Protein AF-A0A5C4JDZ3-F1 (afdb_monomer_lite)

pLDDT: mean 71.46, std 22.13, range [25.67, 95.75]

Secondary structure (DSSP, 8-state):
----TTPPPHHHHHHHHHHHHHTEE---TT---EE-HHHHHHS-HHHHHHHHHHHHHHHHHHHHHHHH---TTTS-EEEGGG--GGGGGGGSSS---SEEEEPTTS-EEEEEEEEE-SS---SPPPHHHHHHHHHHHHHHHHHT--EEEEEEEE-SS-EEEEEEETTTTTT----TT-----SSS--------------------PPPP-----------------PPPP------HHHHHHHHHHHHHHHHHHHHHHSPBPPGGGGEETTEEEEEEEEE--BTB---EEEEEEEESSPPPHHHHHHT-----TTSSEEEEEETTEEEEEEE-SSSSPPPHHHHHHHHH---

Sequence (352 aa):
MASAKGATGYWARQHELRLILCLVNDQSPDGALRLRGHEFKASSGHIRRLISESVGLGLLTSSACELYGWRPRQSIVANFDVLPVGFQKYKKAGVRPDLLYALPGGGYVAGEARGQSSKACVSPPSKAQLKRLNKLLTWSDRHQHPFFMSWSHLTAKRTVVDFFDYRLHEGERHDPRDRSRDELLTGTPTATGPGPDQSDSSFGGGKPPDEGMPGLSPSAGPRRASRGRPQADPVQPGLLGQHSSRRILEGEAYLFETAPAMTGDRGHLLDRQLRGAWTHLDLLGPTGTYFFLGVLDRGFTETEAAQLSRPLDLGREIEAGVSGRLVAAVTHTASASPPPLSRLEEALVMPS

Structure (mmCIF, N/CA/C/O backbone):
data_AF-A0A5C4JDZ3-F1
#
_entry.id   AF-A0A5C4JDZ3-F1
#
loop_
_atom_site.group_PDB
_atom_site.id
_atom_site.type_symbol
_atom_site.label_atom_id
_atom_site.label_alt_id
_atom_site.label_comp_id
_atom_site.label_asym_id
_atom_site.label_entity_id
_atom_site.label_seq_id
_atom_site.pdbx_PDB_ins_code
_atom_site.Cartn_x
_atom_site.Cartn_y
_atom_site.Cartn_z
_atom_site.occupancy
_atom_site.B_iso_or_equiv
_atom_site.auth_seq_id
_atom_site.auth_comp_id
_atom_site.auth_asym_id
_atom_site.auth_atom_id
_atom_site.pdbx_PDB_model_num
ATOM 1 N N . MET A 1 1 ? 4.834 -25.058 17.606 1.00 41.88 1 MET A N 1
ATOM 2 C CA . MET A 1 1 ? 4.565 -23.957 16.657 1.00 41.88 1 MET A CA 1
ATOM 3 C C . MET A 1 1 ? 5.889 -23.467 16.101 1.00 41.88 1 MET A C 1
ATOM 5 O O . MET A 1 1 ? 6.688 -22.923 16.852 1.00 41.88 1 MET A O 1
ATOM 9 N N . ALA A 1 2 ? 6.175 -23.738 14.828 1.00 34.69 2 ALA A N 1
ATOM 10 C CA . ALA A 1 2 ? 7.379 -23.217 14.194 1.00 34.69 2 ALA A CA 1
ATOM 11 C C . ALA A 1 2 ? 7.144 -21.736 13.875 1.00 34.69 2 ALA A C 1
ATOM 13 O O . ALA A 1 2 ? 6.312 -21.417 13.033 1.00 34.69 2 ALA A O 1
ATOM 14 N N . SER A 1 3 ? 7.843 -20.837 14.572 1.00 38.28 3 SER A N 1
ATOM 15 C CA . SER A 1 3 ? 7.902 -19.425 14.190 1.00 38.28 3 SER A CA 1
ATOM 16 C C . SER A 1 3 ? 8.369 -19.353 12.735 1.00 38.28 3 SER A C 1
ATOM 18 O O . SER A 1 3 ? 9.485 -19.779 12.420 1.00 38.28 3 SER A O 1
ATOM 20 N N . ALA A 1 4 ? 7.502 -18.878 11.837 1.00 50.31 4 ALA A N 1
ATOM 21 C CA . ALA A 1 4 ? 7.884 -18.568 10.470 1.00 50.31 4 ALA A CA 1
ATOM 22 C C . ALA A 1 4 ? 8.970 -17.490 10.549 1.00 50.31 4 ALA A C 1
ATOM 24 O O . ALA A 1 4 ? 8.696 -16.327 10.838 1.00 50.31 4 ALA A O 1
ATOM 25 N N . LYS A 1 5 ? 10.229 -17.906 10.406 1.00 43.62 5 LYS A N 1
ATOM 26 C CA . LYS A 1 5 ? 11.412 -17.076 10.640 1.00 43.62 5 LYS A CA 1
ATOM 27 C C . LYS A 1 5 ? 11.327 -15.819 9.757 1.00 43.62 5 LYS A C 1
ATOM 29 O O . LYS A 1 5 ? 11.561 -15.902 8.554 1.00 43.62 5 LYS A O 1
ATOM 34 N N . GLY A 1 6 ? 10.966 -14.679 10.354 1.00 58.28 6 GLY A N 1
ATOM 35 C CA . GLY A 1 6 ? 10.813 -13.384 9.675 1.00 58.28 6 GLY A CA 1
ATOM 36 C C . GLY A 1 6 ? 9.378 -12.875 9.461 1.00 58.28 6 GLY A C 1
ATOM 37 O O . GLY A 1 6 ? 9.225 -11.791 8.906 1.00 58.28 6 GLY A O 1
ATOM 38 N N . ALA A 1 7 ? 8.334 -13.594 9.888 1.00 63.50 7 ALA A N 1
ATOM 39 C CA . ALA A 1 7 ? 6.964 -13.081 9.838 1.00 63.50 7 ALA A CA 1
ATOM 40 C C . ALA A 1 7 ? 6.708 -12.103 11.002 1.00 63.50 7 ALA A C 1
ATOM 42 O O . ALA A 1 7 ? 6.892 -12.444 12.172 1.00 63.50 7 ALA A O 1
ATOM 43 N N . THR A 1 8 ? 6.303 -10.871 10.689 1.00 77.88 8 THR A N 1
ATOM 44 C CA . THR A 1 8 ? 5.890 -9.878 11.689 1.00 77.88 8 THR A CA 1
ATOM 45 C C . THR A 1 8 ? 4.441 -10.127 12.098 1.00 77.88 8 THR A C 1
ATOM 47 O O . THR A 1 8 ? 3.590 -10.419 11.260 1.00 77.88 8 THR A O 1
ATOM 50 N N . GLY A 1 9 ? 4.161 -10.056 13.401 1.00 89.50 9 GLY A N 1
ATOM 51 C CA . GLY A 1 9 ? 2.811 -10.274 13.925 1.00 89.50 9 GLY A CA 1
ATOM 52 C C . GLY A 1 9 ? 1.856 -9.134 13.569 1.00 89.50 9 GLY A C 1
ATOM 53 O O . GLY A 1 9 ? 2.290 -8.034 13.214 1.00 89.50 9 GLY A O 1
ATOM 54 N N . TYR A 1 10 ? 0.556 -9.386 13.724 1.00 94.19 10 TYR A N 1
ATOM 55 C CA . TYR A 1 10 ? -0.521 -8.446 13.408 1.00 94.19 10 TYR A CA 1
ATOM 56 C C . TYR A 1 10 ? -0.276 -7.034 13.953 1.00 94.19 10 TYR A C 1
ATOM 58 O O . TYR A 1 10 ? -0.297 -6.065 13.197 1.00 94.19 10 TYR A O 1
ATOM 66 N N . TRP A 1 11 ? 0.020 -6.908 15.250 1.00 93.50 11 TRP A N 1
ATOM 67 C CA . TRP A 1 11 ? 0.199 -5.597 15.874 1.00 93.50 11 TRP A CA 1
ATOM 68 C C . TRP A 1 11 ? 1.386 -4.830 15.301 1.00 93.50 11 TRP A C 1
ATOM 70 O O . TRP A 1 11 ? 1.272 -3.625 15.107 1.00 93.50 11 TRP A O 1
ATOM 80 N N . ALA A 1 12 ? 2.491 -5.502 14.969 1.00 92.38 12 ALA A N 1
ATOM 81 C CA . ALA A 1 12 ? 3.633 -4.840 14.341 1.00 92.38 12 ALA A CA 1
ATOM 82 C C . ALA A 1 12 ? 3.240 -4.251 12.976 1.00 92.38 12 ALA A C 1
ATOM 84 O O . ALA A 1 12 ? 3.496 -3.077 12.722 1.00 92.38 12 ALA A O 1
ATOM 85 N N . ARG A 1 13 ? 2.525 -5.021 12.143 1.00 91.19 13 ARG A N 1
ATOM 86 C CA . ARG A 1 13 ? 2.006 -4.526 10.857 1.00 91.19 13 ARG A CA 1
ATOM 87 C C . ARG A 1 13 ? 0.998 -3.398 11.018 1.00 91.19 13 ARG A C 1
ATOM 89 O O . ARG A 1 13 ? 1.075 -2.414 10.290 1.00 91.19 13 ARG A O 1
ATOM 96 N N . GLN A 1 14 ? 0.088 -3.511 11.982 1.00 93.38 14 GLN A N 1
ATOM 97 C CA . GLN A 1 14 ? -0.875 -2.451 12.261 1.00 93.38 14 GLN A CA 1
ATOM 98 C C . GLN A 1 14 ? -0.158 -1.147 12.651 1.00 93.38 14 GLN A C 1
ATOM 100 O O . GLN A 1 14 ? -0.517 -0.091 12.145 1.00 93.38 14 GLN A O 1
ATOM 105 N N . HIS A 1 15 ? 0.883 -1.208 13.489 1.00 91.31 15 HIS A N 1
ATOM 106 C CA . HIS A 1 15 ? 1.658 -0.027 13.885 1.00 91.31 15 HIS A CA 1
ATOM 107 C C . HIS A 1 15 ? 2.457 0.573 12.722 1.00 91.31 15 HIS A C 1
ATOM 109 O O . HIS A 1 15 ? 2.482 1.793 12.580 1.00 91.31 15 HIS A O 1
ATOM 115 N N . GLU A 1 16 ? 3.077 -0.252 11.874 1.00 90.44 16 GLU A N 1
ATOM 116 C CA . GLU A 1 16 ? 3.775 0.215 10.667 1.00 90.44 16 GLU A CA 1
ATOM 117 C C . GLU A 1 16 ? 2.826 0.969 9.726 1.00 90.44 16 GLU A C 1
ATOM 119 O O . GLU A 1 16 ? 3.131 2.082 9.301 1.00 90.44 16 GLU A O 1
ATOM 124 N N . LEU A 1 17 ? 1.648 0.402 9.450 1.00 90.88 17 LEU A N 1
ATOM 125 C CA . LEU A 1 17 ? 0.636 1.050 8.614 1.00 90.88 17 LEU A CA 1
ATOM 126 C C . LEU A 1 17 ? 0.104 2.325 9.267 1.00 90.88 17 LEU A C 1
ATOM 128 O O . LEU A 1 17 ? -0.008 3.352 8.605 1.00 90.88 17 LEU A O 1
ATOM 132 N N . ARG A 1 18 ? -0.139 2.299 10.579 1.00 90.62 18 ARG A N 1
ATOM 133 C CA . ARG A 1 18 ? -0.564 3.471 11.348 1.00 90.62 18 ARG A CA 1
ATOM 134 C C . ARG A 1 18 ? 0.453 4.613 11.261 1.00 90.62 18 ARG A C 1
ATOM 136 O O . ARG A 1 18 ? 0.044 5.759 11.123 1.00 90.62 18 ARG A O 1
ATOM 143 N N . LEU A 1 19 ? 1.755 4.313 11.305 1.00 90.31 19 LEU A N 1
ATOM 144 C CA . LEU A 1 19 ? 2.827 5.304 11.135 1.00 90.31 19 LEU A CA 1
ATOM 145 C C . LEU A 1 19 ? 2.854 5.910 9.729 1.00 90.31 19 LEU A C 1
ATOM 147 O O . LEU A 1 19 ? 3.153 7.093 9.580 1.00 90.31 19 LEU A O 1
ATOM 151 N N . ILE A 1 20 ? 2.568 5.109 8.702 1.00 89.81 20 ILE A N 1
ATOM 152 C CA . ILE A 1 20 ? 2.488 5.599 7.323 1.00 89.81 20 ILE A CA 1
ATOM 153 C C . ILE A 1 20 ? 1.276 6.520 7.179 1.00 89.81 20 ILE A C 1
ATOM 155 O O . ILE A 1 20 ? 1.422 7.661 6.746 1.00 89.81 20 ILE A O 1
ATOM 159 N N . LEU A 1 21 ? 0.100 6.040 7.582 1.00 88.56 21 LEU A N 1
ATOM 160 C CA . LEU A 1 21 ? -1.165 6.744 7.393 1.00 88.56 21 LEU A CA 1
ATOM 161 C C . LEU A 1 21 ? -1.257 8.020 8.235 1.00 88.56 21 LEU A C 1
ATOM 163 O O . LEU A 1 21 ? -1.771 9.016 7.752 1.00 88.56 21 LEU A O 1
ATOM 167 N N . CYS A 1 22 ? -0.705 8.054 9.454 1.00 89.50 22 CYS A N 1
ATOM 168 C CA . CYS A 1 22 ? -0.814 9.242 10.308 1.00 89.50 22 CYS A CA 1
ATOM 169 C C . CYS A 1 22 ? -0.028 10.457 9.794 1.00 89.50 22 CYS A C 1
ATOM 171 O O . CYS A 1 22 ? -0.315 11.580 10.205 1.00 89.50 22 CYS A O 1
ATOM 173 N N . LEU A 1 23 ? 0.974 10.247 8.932 1.00 89.19 23 LEU A N 1
ATOM 174 C CA . LEU A 1 23 ? 1.822 11.302 8.363 1.00 89.19 23 LEU A CA 1
ATOM 175 C C . LEU A 1 23 ? 1.398 11.718 6.955 1.00 89.19 23 LEU A C 1
ATOM 177 O O . LEU A 1 23 ? 1.961 12.661 6.385 1.00 89.19 23 LEU A O 1
ATOM 181 N N . VAL A 1 24 ? 0.386 11.046 6.427 1.00 86.12 24 VAL A N 1
ATOM 182 C CA . VAL A 1 24 ? -0.246 11.346 5.159 1.00 86.12 24 VAL A CA 1
ATOM 183 C C . VAL A 1 24 ? -1.595 12.005 5.447 1.00 86.12 24 VAL A C 1
ATOM 185 O O . VAL A 1 24 ? -2.275 11.673 6.407 1.00 86.12 24 VAL A O 1
ATOM 188 N N . ASN A 1 25 ? -1.928 13.018 4.661 1.00 76.38 25 ASN A N 1
ATOM 189 C CA . ASN A 1 25 ? -3.187 13.733 4.713 1.00 76.38 25 ASN A CA 1
ATOM 190 C C . ASN A 1 25 ? -3.929 13.470 3.402 1.00 76.38 25 ASN A C 1
ATOM 192 O O . ASN A 1 25 ? -3.428 13.817 2.329 1.00 76.38 25 ASN A O 1
ATOM 196 N N . ASP A 1 26 ? -5.087 12.843 3.510 1.00 69.31 26 ASP A N 1
ATOM 197 C CA . ASP A 1 26 ? -6.036 12.523 2.444 1.00 69.31 26 ASP A CA 1
ATOM 198 C C . ASP A 1 26 ? -7.227 13.496 2.403 1.00 69.31 26 ASP A C 1
ATOM 200 O O . ASP A 1 26 ? -7.922 13.562 1.396 1.00 69.31 26 ASP A O 1
ATOM 204 N N . GLN A 1 27 ? -7.403 14.348 3.419 1.00 69.44 27 GLN A N 1
ATOM 205 C CA . GLN A 1 27 ? -8.482 15.344 3.507 1.00 69.44 27 GLN A CA 1
ATOM 206 C C . GLN A 1 27 ? -8.236 16.601 2.659 1.00 69.44 27 GLN A C 1
ATOM 208 O O . GLN A 1 27 ? -8.616 17.720 3.020 1.00 69.44 27 GLN A O 1
ATOM 213 N N . SER A 1 28 ? -7.529 16.466 1.546 1.00 67.56 28 SER A N 1
ATOM 214 C CA . SER A 1 28 ? -7.330 17.587 0.642 1.00 67.56 28 SER A CA 1
ATOM 215 C C . SER A 1 28 ? -8.610 17.842 -0.173 1.00 67.56 28 SER A C 1
ATOM 217 O O . SER A 1 28 ? -9.280 16.895 -0.581 1.00 67.56 28 SER A O 1
ATOM 219 N N . PRO A 1 29 ? -8.968 19.109 -0.458 1.00 68.25 29 PRO A N 1
ATOM 220 C CA . PRO A 1 29 ? -10.173 19.419 -1.237 1.00 68.25 29 PRO A CA 1
ATOM 221 C C . PRO A 1 29 ? -10.180 18.825 -2.654 1.00 68.25 29 PRO A C 1
ATOM 223 O O . PRO A 1 29 ? -11.232 18.728 -3.273 1.00 68.25 29 PRO A O 1
ATOM 226 N N . ASP A 1 30 ? -9.003 18.476 -3.179 1.00 71.31 30 ASP A N 1
ATOM 227 C CA . ASP A 1 30 ? -8.797 17.871 -4.494 1.00 71.31 30 ASP A CA 1
ATOM 228 C C . ASP A 1 30 ? -8.635 16.341 -4.435 1.00 71.31 30 ASP A C 1
ATOM 230 O O . ASP A 1 30 ? -8.342 15.727 -5.460 1.00 71.31 30 ASP A O 1
ATOM 234 N N . GLY A 1 31 ? -8.775 15.722 -3.255 1.00 70.25 31 GLY A N 1
ATOM 235 C CA . GLY A 1 31 ? -8.571 14.284 -3.043 1.00 70.25 31 GLY A CA 1
ATOM 236 C C . GLY A 1 31 ? -7.125 13.821 -3.259 1.00 70.25 31 GLY A C 1
ATOM 237 O O . GLY A 1 31 ? -6.833 12.627 -3.255 1.00 70.25 31 GLY A O 1
ATOM 238 N N . ALA A 1 32 ? -6.188 14.750 -3.468 1.00 75.94 32 ALA A N 1
ATOM 239 C CA . ALA A 1 32 ? -4.788 14.432 -3.662 1.00 75.94 32 ALA A CA 1
ATOM 240 C C . ALA A 1 32 ? -4.120 14.089 -2.327 1.00 75.94 32 ALA A C 1
ATOM 242 O O . ALA A 1 32 ? -4.172 14.862 -1.367 1.00 75.94 32 ALA A O 1
ATOM 243 N N . LEU A 1 33 ? -3.385 12.980 -2.296 1.00 81.88 33 LEU A N 1
ATOM 244 C CA . LEU A 1 33 ? -2.539 12.616 -1.163 1.00 81.88 33 LEU A CA 1
ATOM 245 C C . LEU A 1 33 ? -1.552 13.754 -0.840 1.00 81.88 33 LEU A C 1
ATOM 247 O O . LEU A 1 33 ? -0.946 14.320 -1.752 1.00 81.88 33 LEU A O 1
ATOM 251 N N . ARG A 1 34 ? -1.350 14.113 0.430 1.00 86.56 34 ARG A N 1
ATOM 252 C CA . ARG A 1 34 ? -0.384 15.146 0.867 1.00 86.56 34 ARG A CA 1
ATOM 253 C C . ARG A 1 34 ? 0.356 14.698 2.126 1.00 86.56 34 ARG A C 1
ATOM 255 O O . ARG A 1 34 ? -0.073 13.781 2.808 1.00 86.56 34 ARG A O 1
ATOM 262 N N . LEU A 1 35 ? 1.477 15.334 2.467 1.00 89.00 35 LEU A N 1
ATOM 263 C CA . LEU A 1 35 ? 2.133 15.116 3.771 1.00 89.00 35 LEU A CA 1
ATOM 264 C C . LEU A 1 35 ? 1.601 16.056 4.842 1.00 89.00 35 LEU A C 1
ATOM 266 O O . LEU A 1 35 ? 1.411 17.249 4.602 1.00 89.00 35 LEU A O 1
ATOM 270 N N . ARG A 1 36 ? 1.577 15.569 6.080 1.00 88.25 36 ARG A N 1
ATOM 271 C CA . ARG A 1 36 ? 1.626 16.431 7.265 1.00 88.25 36 ARG A CA 1
ATOM 272 C C . ARG A 1 36 ? 3.025 17.027 7.402 1.00 88.25 36 ARG A C 1
ATOM 274 O O . ARG A 1 36 ? 3.919 16.459 8.022 1.00 88.25 36 ARG A O 1
ATOM 281 N N . GLY A 1 37 ? 3.261 18.130 6.693 1.00 88.12 37 GLY A N 1
ATOM 282 C CA . GLY A 1 37 ? 4.612 18.621 6.410 1.00 88.12 37 GLY A CA 1
ATOM 283 C C . GLY A 1 37 ? 5.451 18.978 7.635 1.00 88.12 37 GLY A C 1
ATOM 284 O O . GLY A 1 37 ? 6.665 18.779 7.601 1.00 88.12 37 GLY A O 1
ATOM 285 N N . HIS A 1 38 ? 4.836 19.511 8.691 1.00 88.38 38 HIS A N 1
ATOM 286 C CA . HIS A 1 38 ? 5.547 19.888 9.911 1.00 88.38 38 HIS A CA 1
ATOM 287 C C . HIS A 1 38 ? 6.005 18.640 10.677 1.00 88.38 38 HIS A C 1
ATOM 289 O O . HIS A 1 38 ? 7.192 18.460 10.943 1.00 88.38 38 HIS A O 1
ATOM 295 N N . GLU A 1 39 ? 5.077 17.726 10.932 1.00 90.25 39 GLU A N 1
ATOM 296 C CA . GLU A 1 39 ? 5.292 16.481 11.660 1.00 90.25 39 GLU A CA 1
ATOM 297 C C . GLU A 1 39 ? 6.227 15.542 10.897 1.00 90.25 39 GLU A C 1
ATOM 299 O O . GLU A 1 39 ? 7.138 14.949 11.472 1.00 90.25 39 GLU A O 1
ATOM 304 N N . PHE A 1 40 ? 6.080 15.478 9.573 1.00 90.38 40 PHE A N 1
ATOM 305 C CA . PHE A 1 40 ? 6.980 14.721 8.718 1.00 90.38 40 PHE A CA 1
ATOM 306 C C . PHE A 1 40 ? 8.419 15.240 8.817 1.00 90.38 40 PHE A C 1
ATOM 308 O O . PHE A 1 40 ? 9.346 14.445 8.971 1.00 90.38 40 PHE A O 1
ATOM 315 N N . LYS A 1 41 ? 8.637 16.563 8.775 1.00 89.81 41 LYS A N 1
ATOM 316 C CA . LYS A 1 41 ? 9.980 17.149 8.937 1.00 89.81 41 LYS A CA 1
ATOM 317 C C . LYS A 1 41 ? 10.559 16.897 10.329 1.00 89.81 41 LYS A C 1
ATOM 319 O O . LYS A 1 41 ? 11.753 16.623 10.424 1.00 89.81 41 LYS A O 1
ATOM 324 N N . ALA A 1 42 ? 9.724 16.946 11.365 1.00 90.44 42 ALA A N 1
ATOM 325 C CA . ALA A 1 42 ? 10.118 16.672 12.744 1.00 90.44 42 ALA A CA 1
ATOM 326 C C . ALA A 1 42 ? 10.414 15.181 13.014 1.00 90.44 42 ALA A C 1
ATOM 328 O O . ALA A 1 42 ? 11.132 14.858 13.957 1.00 90.44 42 ALA A O 1
ATOM 329 N N . SER A 1 43 ? 9.894 14.265 12.190 1.00 91.00 43 SER A N 1
ATOM 330 C CA . SER A 1 43 ? 10.137 12.824 12.332 1.00 91.00 43 SER A CA 1
ATOM 331 C C . SER A 1 43 ? 11.586 12.420 12.015 1.00 91.00 43 SER A C 1
ATOM 333 O O . SER A 1 43 ? 12.337 13.156 11.374 1.00 91.00 43 SER A O 1
ATOM 335 N N . SER A 1 44 ? 12.002 11.224 12.444 1.00 92.38 44 SER A N 1
ATOM 336 C CA . SER A 1 44 ? 13.353 10.718 12.172 1.00 92.38 44 SER A CA 1
ATOM 337 C C . SER A 1 44 ? 13.584 10.454 10.678 1.00 92.38 44 SER A C 1
ATOM 339 O O . SER A 1 44 ? 12.655 10.187 9.912 1.00 92.38 44 SER A O 1
ATOM 341 N N . GLY A 1 45 ? 14.851 10.456 10.249 1.00 89.56 45 GLY A N 1
ATOM 342 C CA . GLY A 1 45 ? 15.204 10.140 8.859 1.00 89.56 45 GLY A CA 1
ATOM 343 C C . GLY A 1 45 ? 14.701 8.767 8.395 1.00 89.56 45 GLY A C 1
ATOM 344 O O . GLY A 1 45 ? 14.303 8.624 7.241 1.00 89.56 45 GLY A O 1
ATOM 345 N N . HIS A 1 46 ? 14.652 7.781 9.297 1.00 89.81 46 HIS A N 1
ATOM 346 C CA . HIS A 1 46 ? 14.129 6.445 9.004 1.00 89.81 46 HIS A CA 1
ATOM 347 C C . HIS A 1 46 ? 12.617 6.446 8.757 1.00 89.81 46 HIS A C 1
ATOM 349 O O . HIS A 1 46 ? 12.171 5.819 7.800 1.00 89.81 46 HIS A O 1
ATOM 355 N N . ILE A 1 47 ? 11.841 7.189 9.553 1.00 90.44 47 ILE A N 1
ATOM 356 C CA . ILE A 1 47 ? 10.387 7.323 9.367 1.00 90.44 47 ILE A CA 1
ATOM 357 C C . ILE A 1 47 ? 10.089 8.030 8.042 1.00 90.44 47 ILE A C 1
ATOM 359 O O . ILE A 1 47 ? 9.316 7.525 7.229 1.00 90.44 47 ILE A O 1
ATOM 363 N N . ARG A 1 48 ? 10.773 9.149 7.768 1.00 90.56 48 ARG A N 1
ATOM 364 C CA . ARG A 1 48 ? 10.619 9.873 6.496 1.00 90.56 48 ARG A CA 1
ATOM 365 C C . ARG A 1 48 ? 10.889 8.989 5.284 1.00 90.56 48 ARG A C 1
ATOM 367 O O . ARG A 1 48 ? 10.163 9.058 4.290 1.00 90.56 48 ARG A O 1
ATOM 374 N N . ARG A 1 49 ? 11.938 8.167 5.371 1.00 89.00 49 ARG A N 1
ATOM 375 C CA . ARG A 1 49 ? 12.310 7.214 4.327 1.00 89.00 49 ARG A CA 1
ATOM 376 C C . ARG A 1 49 ? 11.247 6.133 4.150 1.00 89.00 49 ARG A C 1
ATOM 378 O O . ARG A 1 49 ? 10.794 5.953 3.028 1.00 89.00 49 ARG A O 1
ATOM 385 N N . LEU A 1 50 ? 10.811 5.498 5.240 1.00 89.81 50 LEU A N 1
ATOM 386 C CA . LEU A 1 50 ? 9.754 4.484 5.227 1.00 89.81 50 LEU A CA 1
ATOM 387 C C . LEU A 1 50 ? 8.492 4.996 4.523 1.00 89.81 50 LEU A C 1
ATOM 389 O O . LEU A 1 50 ? 7.967 4.324 3.641 1.00 89.81 50 LEU A O 1
ATOM 393 N N . ILE A 1 51 ? 8.028 6.194 4.878 1.00 89.62 51 ILE A N 1
ATOM 394 C CA . ILE A 1 51 ? 6.815 6.793 4.303 1.00 89.62 51 ILE A CA 1
ATOM 395 C C . ILE A 1 51 ? 7.009 7.089 2.821 1.00 89.62 51 ILE A C 1
ATOM 397 O O . ILE A 1 51 ? 6.178 6.703 2.006 1.00 89.62 51 ILE A O 1
ATOM 401 N N . SER A 1 52 ? 8.117 7.742 2.460 1.00 88.19 52 SER A N 1
ATOM 402 C CA . SER A 1 52 ? 8.385 8.113 1.066 1.00 88.19 52 SER A CA 1
ATOM 403 C C . SER A 1 52 ? 8.517 6.877 0.172 1.00 88.19 52 SER A C 1
ATOM 405 O O . SER A 1 52 ? 7.982 6.865 -0.932 1.00 88.19 52 SER A O 1
ATOM 407 N N . GLU A 1 53 ? 9.201 5.830 0.643 1.00 88.25 53 GLU A N 1
ATOM 408 C CA . GLU A 1 53 ? 9.340 4.560 -0.079 1.00 88.25 53 GLU A CA 1
ATOM 409 C C . GLU A 1 53 ? 7.997 3.822 -0.179 1.00 88.25 53 GLU A C 1
ATOM 411 O O . GLU A 1 53 ? 7.641 3.368 -1.263 1.00 88.25 53 GLU A O 1
ATOM 416 N N . SER A 1 54 ? 7.212 3.766 0.902 1.00 89.25 54 SER A N 1
ATOM 417 C CA . SER A 1 54 ? 5.903 3.090 0.911 1.00 89.25 54 SER A CA 1
ATOM 418 C C . SER A 1 54 ? 4.896 3.772 -0.014 1.00 89.25 54 SER A C 1
ATOM 420 O O . SER A 1 54 ? 4.263 3.108 -0.834 1.00 89.25 54 SER A O 1
ATOM 422 N N . VAL A 1 55 ? 4.783 5.103 0.061 1.00 87.44 55 VAL A N 1
ATOM 423 C CA . VAL A 1 55 ? 3.919 5.881 -0.839 1.00 87.44 55 VAL A CA 1
ATOM 424 C C . VAL A 1 55 ? 4.415 5.774 -2.280 1.00 87.44 55 VAL A C 1
ATOM 426 O O . VAL A 1 55 ? 3.612 5.563 -3.184 1.00 87.44 55 VAL A O 1
ATOM 429 N N . GLY A 1 56 ? 5.730 5.837 -2.506 1.00 89.50 56 GLY A N 1
ATOM 430 C CA . GLY A 1 56 ? 6.312 5.664 -3.836 1.00 89.50 56 GLY A CA 1
ATOM 431 C C . GLY A 1 56 ? 6.005 4.298 -4.453 1.00 89.50 56 GLY A C 1
ATOM 432 O O . GLY A 1 56 ? 5.656 4.231 -5.628 1.00 89.50 56 GLY A O 1
ATOM 433 N N . LEU A 1 57 ? 6.068 3.216 -3.672 1.00 90.62 57 LEU A N 1
ATOM 434 C CA . LEU A 1 57 ? 5.676 1.874 -4.118 1.00 90.62 57 LEU A CA 1
ATOM 435 C C . LEU A 1 57 ? 4.172 1.778 -4.419 1.00 90.62 57 LEU A C 1
ATOM 437 O O . LEU A 1 57 ? 3.783 1.148 -5.404 1.00 90.62 57 LEU A O 1
ATOM 441 N N . GLY A 1 58 ? 3.329 2.413 -3.601 1.00 88.12 58 GLY A N 1
ATOM 442 C CA . GLY A 1 58 ? 1.886 2.491 -3.842 1.00 88.12 58 GLY A CA 1
ATOM 443 C C . GLY A 1 58 ? 1.557 3.225 -5.143 1.00 88.12 58 GLY A C 1
ATOM 444 O O . GLY A 1 58 ? 0.797 2.718 -5.966 1.00 88.12 58 GLY A O 1
ATOM 445 N N . LEU A 1 59 ? 2.195 4.372 -5.383 1.00 88.25 59 LEU A N 1
ATOM 446 C CA . LEU A 1 59 ? 2.029 5.153 -6.611 1.00 88.25 59 LEU A CA 1
ATOM 447 C C . LEU A 1 59 ? 2.577 4.413 -7.835 1.00 88.25 59 LEU A C 1
ATOM 449 O O . LEU A 1 59 ? 1.913 4.386 -8.868 1.00 88.25 59 LEU A O 1
ATOM 453 N N . LEU A 1 60 ? 3.723 3.734 -7.715 1.00 91.88 60 LEU A N 1
ATOM 454 C CA . LEU A 1 60 ? 4.241 2.845 -8.759 1.00 91.88 60 LEU A CA 1
ATOM 455 C C . LEU A 1 60 ? 3.221 1.755 -9.120 1.00 91.88 60 LEU A C 1
ATOM 457 O O . LEU A 1 60 ? 2.993 1.488 -10.298 1.00 91.88 60 LEU A O 1
ATOM 461 N N . THR A 1 61 ? 2.600 1.148 -8.107 1.00 90.12 61 THR A N 1
ATOM 462 C CA . THR A 1 61 ? 1.587 0.097 -8.281 1.00 90.12 61 THR A CA 1
ATOM 463 C C . THR A 1 61 ? 0.336 0.646 -8.959 1.00 90.12 61 THR A C 1
ATOM 465 O O . THR A 1 61 ? -0.138 0.051 -9.922 1.00 90.12 61 THR A O 1
ATOM 468 N N . SER A 1 62 ? -0.153 1.811 -8.525 1.00 86.62 62 SER A N 1
ATOM 469 C CA . SER A 1 62 ? -1.274 2.508 -9.171 1.00 86.62 62 SER A CA 1
ATOM 470 C C . SER A 1 62 ? -0.986 2.793 -10.649 1.00 86.62 62 SER A C 1
ATOM 472 O O . SER A 1 62 ? -1.803 2.548 -11.529 1.00 86.62 62 SER A O 1
ATOM 474 N N . SER A 1 63 ? 0.244 3.194 -10.951 1.00 87.81 63 SER A N 1
ATOM 475 C CA . SER A 1 63 ? 0.668 3.498 -12.320 1.00 87.81 63 SER A CA 1
ATOM 476 C C . SER A 1 63 ? 0.761 2.252 -13.191 1.00 87.81 63 SER A C 1
ATOM 478 O O . SER A 1 63 ? 0.454 2.308 -14.377 1.00 87.81 63 SER A O 1
ATOM 480 N N . ALA A 1 64 ? 1.125 1.104 -12.613 1.00 88.62 64 ALA A N 1
ATOM 481 C CA . ALA A 1 64 ? 1.036 -0.172 -13.313 1.00 88.62 64 ALA A CA 1
ATOM 482 C C . ALA A 1 64 ? -0.416 -0.514 -13.685 1.00 88.62 64 ALA A C 1
ATOM 484 O O . ALA A 1 64 ? -0.653 -1.089 -14.753 1.00 88.62 64 ALA A O 1
ATOM 485 N N . CYS A 1 65 ? -1.378 -0.149 -12.827 1.00 87.25 65 CYS A N 1
ATOM 486 C CA . CYS A 1 65 ? -2.795 -0.337 -13.112 1.00 87.25 65 CYS A CA 1
ATOM 487 C C . CYS A 1 65 ? -3.261 0.476 -14.312 1.00 87.25 65 CYS A C 1
ATOM 489 O O . CYS A 1 65 ? -3.950 -0.065 -15.176 1.00 87.25 65 CYS A O 1
ATOM 491 N N . GLU A 1 66 ? -2.875 1.747 -14.357 1.00 84.56 66 GLU A N 1
ATOM 492 C CA . GLU A 1 66 ? -3.287 2.669 -15.413 1.00 84.56 66 GLU A CA 1
ATOM 493 C C . GLU A 1 66 ? -2.561 2.393 -16.735 1.00 84.56 66 GLU A C 1
ATOM 495 O O . GLU A 1 66 ? -3.192 2.270 -17.780 1.00 84.56 66 GLU A O 1
ATOM 500 N N . LEU A 1 67 ? -1.235 2.230 -16.703 1.00 85.50 67 LEU A N 1
ATOM 501 C CA . LEU A 1 67 ? -0.418 2.157 -17.920 1.00 85.50 67 LEU A CA 1
ATOM 502 C C . LEU A 1 67 ? -0.385 0.767 -18.563 1.00 85.50 67 LEU A C 1
ATOM 504 O O . LEU A 1 67 ? -0.196 0.655 -19.772 1.00 85.50 67 LEU A O 1
ATOM 508 N N . TYR A 1 68 ? -0.530 -0.299 -17.771 1.00 86.19 68 TYR A N 1
ATOM 509 C CA . TYR A 1 68 ? -0.381 -1.678 -18.259 1.00 86.19 68 TYR A CA 1
ATOM 510 C C . TYR A 1 68 ? -1.603 -2.554 -18.011 1.00 86.19 68 TYR A C 1
ATOM 512 O O . TYR A 1 68 ? -1.535 -3.767 -18.216 1.00 86.19 68 TYR A O 1
ATOM 520 N N . GLY A 1 69 ? -2.704 -1.969 -17.530 1.00 84.19 69 GLY A N 1
ATOM 521 C CA . GLY A 1 69 ? -3.907 -2.720 -17.182 1.00 84.19 69 GLY A CA 1
ATOM 522 C C . GLY A 1 69 ? -3.664 -3.769 -16.096 1.00 84.19 69 GLY A C 1
ATOM 523 O O . GLY A 1 69 ? -4.442 -4.715 -15.982 1.00 84.19 69 GLY A O 1
ATOM 524 N N . TRP A 1 70 ? -2.586 -3.646 -15.310 1.00 86.88 70 TRP A N 1
ATOM 525 C CA . TRP A 1 70 ? -2.346 -4.551 -14.193 1.00 86.88 70 TRP A CA 1
ATOM 526 C C . TRP A 1 70 ? -3.480 -4.378 -13.182 1.00 86.88 70 TRP A C 1
ATOM 528 O O . TRP A 1 70 ? -3.840 -3.264 -12.814 1.00 86.88 70 TRP A O 1
ATOM 538 N N . ARG A 1 71 ? -4.096 -5.467 -12.733 1.00 80.25 71 ARG A N 1
ATOM 539 C CA . ARG A 1 71 ? -5.174 -5.371 -11.750 1.00 80.25 71 ARG A CA 1
ATOM 540 C C . ARG A 1 71 ? -4.715 -5.994 -10.440 1.00 80.25 71 ARG A C 1
ATOM 542 O O . ARG A 1 71 ? -4.349 -7.178 -10.433 1.00 80.25 71 ARG A O 1
ATOM 549 N N . PRO A 1 72 ? -4.768 -5.241 -9.322 1.00 67.31 72 PRO A N 1
ATOM 550 C CA . PRO A 1 72 ? -4.662 -5.849 -8.010 1.00 67.31 72 PRO A CA 1
ATOM 551 C C . PRO A 1 72 ? -5.669 -7.000 -7.944 1.00 67.31 72 PRO A C 1
ATOM 553 O O . PRO A 1 72 ? -6.785 -6.871 -8.445 1.00 67.31 72 PRO A O 1
ATOM 556 N N . ARG A 1 73 ? -5.288 -8.119 -7.321 1.00 63.94 73 ARG A N 1
ATOM 557 C CA . ARG A 1 73 ? -6.120 -9.330 -7.136 1.00 63.94 73 ARG A CA 1
ATOM 558 C C . ARG A 1 73 ? -6.260 -10.267 -8.349 1.00 63.94 73 ARG A C 1
ATOM 560 O O . ARG A 1 73 ? -6.604 -11.418 -8.128 1.00 63.94 73 ARG A O 1
ATOM 567 N N . GLN A 1 74 ? -5.959 -9.835 -9.576 1.00 65.00 74 GLN A N 1
ATOM 568 C CA . GLN A 1 74 ? -5.961 -10.712 -10.770 1.00 65.00 74 GLN A CA 1
ATOM 569 C C . GLN A 1 74 ? -4.548 -11.059 -11.249 1.00 65.00 74 GLN A C 1
ATOM 571 O O . GLN A 1 74 ? -4.329 -12.050 -11.941 1.00 65.00 74 GLN A O 1
ATOM 576 N N . SER A 1 75 ? -3.574 -10.241 -10.855 1.00 69.06 75 SER A N 1
ATOM 577 C CA . SER A 1 75 ? -2.198 -10.353 -11.303 1.00 69.06 75 SER A CA 1
ATOM 578 C C . SER A 1 75 ? -1.227 -10.414 -10.130 1.00 69.06 75 SER A C 1
ATOM 580 O O . SER A 1 75 ? -1.389 -9.749 -9.107 1.00 69.06 75 SER A O 1
ATOM 582 N N . ILE A 1 76 ? -0.164 -11.200 -10.295 1.00 79.44 76 ILE A N 1
ATOM 583 C CA . ILE A 1 76 ? 0.901 -11.328 -9.296 1.00 79.44 76 ILE A CA 1
ATOM 584 C C . ILE A 1 76 ? 1.792 -10.082 -9.342 1.00 79.44 76 ILE A C 1
ATOM 586 O O . ILE A 1 76 ? 2.189 -9.633 -10.419 1.00 79.44 76 ILE A O 1
ATOM 590 N N . VAL A 1 77 ? 2.155 -9.570 -8.166 1.00 84.81 77 VAL A N 1
ATOM 591 C CA . VAL A 1 77 ? 3.271 -8.636 -7.981 1.00 84.81 77 VAL A CA 1
ATOM 592 C C . VAL A 1 77 ? 4.314 -9.282 -7.071 1.00 84.81 77 VAL A C 1
ATOM 594 O O . VAL A 1 77 ? 3.980 -9.856 -6.035 1.00 84.81 77 VAL A O 1
ATOM 597 N N . ALA A 1 78 ? 5.583 -9.232 -7.467 1.00 84.62 78 ALA A N 1
ATOM 598 C CA . ALA A 1 78 ? 6.698 -9.761 -6.689 1.00 84.62 78 ALA A CA 1
ATOM 599 C C . ALA A 1 78 ? 7.653 -8.636 -6.284 1.00 84.62 78 ALA A C 1
ATOM 601 O O . ALA A 1 78 ? 8.092 -7.860 -7.128 1.00 84.62 78 ALA A O 1
ATOM 602 N N . ASN A 1 79 ? 8.010 -8.585 -5.000 1.00 85.25 79 ASN A N 1
ATOM 603 C CA . ASN A 1 79 ? 9.040 -7.687 -4.484 1.00 85.25 79 ASN A CA 1
ATOM 604 C C . ASN A 1 79 ? 10.424 -8.346 -4.598 1.00 85.25 79 ASN A C 1
ATOM 606 O O . ASN A 1 79 ? 10.600 -9.502 -4.202 1.00 85.25 79 ASN A O 1
ATOM 610 N N . PHE A 1 80 ? 11.412 -7.621 -5.130 1.00 84.19 80 PHE A N 1
ATOM 611 C CA . PHE A 1 80 ? 12.746 -8.171 -5.375 1.00 84.19 80 PHE A CA 1
ATOM 612 C C . PHE A 1 80 ? 13.591 -8.443 -4.123 1.00 84.19 80 PHE A C 1
ATOM 614 O O . PHE A 1 80 ? 14.506 -9.278 -4.168 1.00 84.19 80 PHE A O 1
ATOM 621 N N . ASP A 1 81 ? 13.296 -7.795 -3.001 1.00 76.62 81 ASP A N 1
ATOM 622 C CA . ASP A 1 81 ? 13.942 -8.087 -1.719 1.00 76.62 81 ASP A CA 1
ATOM 623 C C . ASP A 1 81 ? 13.456 -9.411 -1.133 1.00 76.62 81 ASP A C 1
ATOM 625 O O . ASP A 1 81 ? 14.206 -10.117 -0.456 1.00 76.62 81 ASP A O 1
ATOM 629 N N . VAL A 1 82 ? 12.229 -9.806 -1.475 1.00 74.31 82 VAL A N 1
ATOM 630 C CA . VAL A 1 82 ? 11.600 -11.043 -1.006 1.00 74.31 82 VAL A CA 1
ATOM 631 C C . VAL A 1 82 ? 11.132 -11.880 -2.195 1.00 74.31 82 VAL A C 1
ATOM 633 O O . VAL A 1 82 ? 10.009 -12.384 -2.214 1.00 74.31 82 VAL A O 1
ATOM 636 N N . LEU A 1 83 ? 12.010 -12.046 -3.197 1.00 70.50 83 LEU A N 1
ATOM 637 C CA . LEU A 1 83 ? 11.660 -12.782 -4.412 1.00 70.50 83 LEU A CA 1
ATOM 638 C C . LEU A 1 83 ? 11.162 -14.195 -4.084 1.00 70.50 83 LEU A C 1
ATOM 640 O O . LEU A 1 83 ? 11.878 -14.976 -3.440 1.00 70.50 83 LEU A O 1
ATOM 644 N N . PRO A 1 84 ? 9.995 -14.573 -4.620 1.00 66.62 84 PRO A N 1
ATOM 645 C CA . PRO A 1 84 ? 9.538 -15.949 -4.625 1.00 66.62 84 PRO A CA 1
ATOM 646 C C . PRO A 1 84 ? 10.555 -16.942 -5.190 1.00 66.62 84 PRO A C 1
ATOM 648 O O . PRO A 1 84 ? 11.417 -16.597 -6.002 1.00 66.62 84 PRO A O 1
ATOM 651 N N . VAL A 1 85 ? 10.420 -18.218 -4.812 1.00 68.25 85 VAL A N 1
ATOM 652 C CA . VAL A 1 85 ? 11.293 -19.302 -5.306 1.00 68.25 85 VAL A CA 1
ATOM 653 C C . VAL A 1 85 ? 11.232 -19.424 -6.834 1.00 68.25 85 VAL A C 1
ATOM 655 O O . VAL A 1 85 ? 12.251 -19.663 -7.478 1.00 68.25 85 VAL A O 1
ATOM 658 N N . GLY A 1 86 ? 10.075 -19.159 -7.441 1.00 65.75 86 GLY A N 1
ATOM 659 C CA . GLY A 1 86 ? 9.955 -19.150 -8.896 1.00 65.75 86 GLY A CA 1
ATOM 660 C C . GLY A 1 86 ? 10.798 -18.063 -9.585 1.00 65.75 86 GLY A C 1
ATOM 661 O O . GLY A 1 86 ? 11.292 -18.222 -10.700 1.00 65.75 86 GLY A O 1
ATOM 662 N N . PHE A 1 87 ? 11.061 -16.963 -8.895 1.00 73.12 87 PHE A N 1
ATOM 663 C CA . PHE A 1 87 ? 11.776 -15.825 -9.457 1.00 73.12 87 PHE A CA 1
ATOM 664 C C . PHE A 1 87 ? 13.274 -15.830 -9.126 1.00 73.12 87 PHE A C 1
ATOM 666 O O . PHE A 1 87 ? 13.979 -14.855 -9.383 1.00 73.12 87 PHE A O 1
ATOM 673 N N . GLN A 1 88 ? 13.814 -16.952 -8.631 1.00 73.00 88 GLN A N 1
ATOM 674 C CA . GLN A 1 88 ? 15.235 -17.072 -8.271 1.00 73.00 88 GLN A CA 1
ATOM 675 C C . GLN A 1 88 ? 16.178 -16.903 -9.469 1.00 73.00 88 GLN A C 1
ATOM 677 O O . GLN A 1 88 ? 17.344 -16.557 -9.274 1.00 73.00 88 GLN A O 1
ATOM 682 N N . LYS A 1 89 ? 15.689 -17.048 -10.711 1.00 78.25 89 LYS A N 1
ATOM 683 C CA . LYS A 1 89 ? 16.459 -16.690 -11.915 1.00 78.25 89 LYS A CA 1
ATOM 684 C C . LYS A 1 89 ? 16.938 -15.230 -11.896 1.00 78.25 89 LYS A C 1
ATOM 686 O O . LYS A 1 89 ? 18.013 -14.948 -12.422 1.00 78.25 89 LYS A O 1
ATOM 691 N N . TYR A 1 90 ? 16.211 -14.338 -11.212 1.00 80.38 90 TYR A N 1
ATOM 692 C CA . TYR A 1 90 ? 16.599 -12.939 -11.014 1.00 80.38 90 TYR A CA 1
ATOM 693 C C . TYR A 1 90 ? 17.453 -12.690 -9.762 1.00 80.38 90 TYR A C 1
ATOM 695 O O . TYR A 1 90 ? 17.868 -11.560 -9.519 1.00 80.38 90 TYR A O 1
ATOM 703 N N . LYS A 1 91 ? 17.740 -13.721 -8.955 1.00 68.00 91 LYS A N 1
ATOM 704 C CA . LYS A 1 91 ? 18.546 -13.597 -7.728 1.00 68.00 91 LYS A CA 1
ATOM 705 C C . LYS A 1 91 ? 20.039 -13.389 -8.008 1.00 68.00 91 LYS A C 1
ATOM 707 O O . LYS A 1 91 ? 20.799 -13.113 -7.084 1.00 68.00 91 LYS A O 1
ATOM 712 N N . LYS A 1 92 ? 20.488 -13.578 -9.257 1.00 67.50 92 LYS A N 1
ATOM 713 C CA . LYS A 1 92 ? 21.900 -13.414 -9.630 1.00 67.50 92 LYS A CA 1
ATOM 714 C C . LYS A 1 92 ? 22.377 -11.990 -9.320 1.00 67.50 92 LYS A C 1
ATOM 716 O O . LYS A 1 92 ? 21.626 -11.031 -9.471 1.00 67.50 92 LYS A O 1
ATOM 721 N N . ALA A 1 93 ? 23.636 -11.879 -8.891 1.00 61.72 93 ALA A N 1
ATOM 722 C CA . ALA A 1 93 ? 24.258 -10.625 -8.474 1.00 61.72 93 ALA A CA 1
ATOM 723 C C . ALA A 1 93 ? 24.089 -9.520 -9.534 1.00 61.72 93 ALA A C 1
ATOM 725 O O . ALA A 1 93 ? 24.419 -9.708 -10.706 1.00 61.72 93 ALA A O 1
ATOM 726 N N . GLY A 1 94 ? 23.567 -8.367 -9.115 1.00 74.44 94 GLY A N 1
ATOM 727 C CA . GLY A 1 94 ? 23.273 -7.241 -9.993 1.00 74.44 94 GLY A CA 1
ATOM 728 C C . GLY A 1 94 ? 22.297 -6.252 -9.360 1.00 74.44 94 GLY A C 1
ATOM 729 O O . GLY A 1 94 ? 21.807 -6.461 -8.252 1.00 74.44 94 GLY A O 1
ATOM 730 N N . VAL A 1 95 ? 22.028 -5.154 -10.068 1.00 83.94 95 VAL A N 1
ATOM 731 C CA . VAL A 1 95 ? 20.940 -4.237 -9.699 1.00 83.94 95 VAL A CA 1
ATOM 732 C C . VAL A 1 95 ? 19.611 -4.909 -10.020 1.00 83.94 95 VAL A C 1
ATOM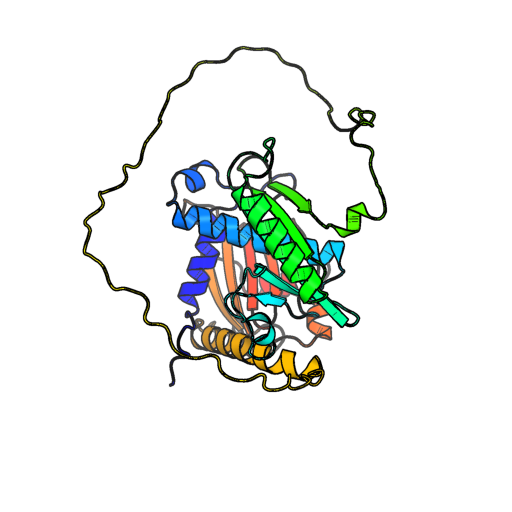 734 O O . VAL A 1 95 ? 19.493 -5.573 -11.048 1.00 83.94 95 VAL A O 1
ATOM 737 N N . ARG A 1 96 ? 18.643 -4.741 -9.121 1.00 87.62 96 ARG A N 1
ATOM 738 C CA . ARG A 1 96 ? 17.291 -5.283 -9.229 1.00 87.62 96 ARG A CA 1
ATOM 739 C C . ARG A 1 96 ? 16.293 -4.123 -9.146 1.00 87.62 96 ARG A C 1
ATOM 741 O O . ARG A 1 96 ? 16.568 -3.207 -8.360 1.00 87.62 96 ARG A O 1
ATOM 748 N N . PRO A 1 97 ? 15.219 -4.151 -9.954 1.00 91.00 97 PRO A N 1
ATOM 749 C CA . PRO A 1 97 ? 14.090 -3.248 -9.773 1.00 91.00 97 PRO A CA 1
ATOM 750 C C . PRO A 1 97 ? 13.385 -3.556 -8.449 1.00 91.00 97 PRO A C 1
ATOM 752 O O . PRO A 1 97 ? 13.667 -4.586 -7.839 1.00 91.00 97 PRO A O 1
ATOM 755 N N . ASP A 1 98 ? 12.485 -2.688 -8.005 1.00 91.56 98 ASP A N 1
ATOM 756 C CA . ASP A 1 98 ? 11.779 -2.882 -6.735 1.00 91.56 98 ASP A CA 1
ATOM 757 C C . ASP A 1 98 ? 10.677 -3.946 -6.866 1.00 91.56 98 ASP A C 1
ATOM 759 O O . ASP A 1 98 ? 10.591 -4.868 -6.047 1.00 91.56 98 ASP A O 1
ATOM 763 N N . LEU A 1 99 ? 9.872 -3.862 -7.933 1.00 92.62 99 LEU A N 1
ATOM 764 C CA . LEU A 1 99 ? 8.708 -4.722 -8.168 1.00 92.62 99 LEU A CA 1
ATOM 765 C C . LEU A 1 99 ? 8.726 -5.372 -9.562 1.00 92.62 99 LEU A C 1
ATOM 767 O O . LEU A 1 99 ? 9.228 -4.806 -10.534 1.00 92.62 99 LEU A O 1
ATOM 771 N N . LEU A 1 100 ? 8.144 -6.569 -9.664 1.00 91.44 100 LEU A N 1
ATOM 772 C CA . LEU A 1 100 ? 7.837 -7.261 -10.918 1.00 91.44 100 LEU A CA 1
ATOM 773 C C . LEU A 1 100 ? 6.338 -7.552 -10.988 1.00 91.44 100 LEU A C 1
ATOM 775 O O . LEU A 1 100 ? 5.820 -8.279 -10.140 1.00 91.44 100 LEU A O 1
ATOM 779 N N . TYR A 1 101 ? 5.662 -7.039 -12.007 1.00 90.62 101 TYR A N 1
ATOM 780 C CA . TYR A 1 101 ? 4.228 -7.213 -12.221 1.00 90.62 101 TYR A CA 1
ATOM 781 C C . TYR A 1 101 ? 3.981 -8.222 -13.341 1.00 90.62 101 TYR A C 1
ATOM 783 O O . TYR A 1 101 ? 4.543 -8.086 -14.426 1.00 90.62 101 TYR A O 1
ATOM 791 N N . ALA A 1 102 ? 3.142 -9.226 -13.097 1.00 88.31 102 ALA A N 1
ATOM 792 C CA . ALA A 1 102 ? 2.669 -10.152 -14.125 1.00 88.31 102 ALA A CA 1
ATOM 793 C C . ALA A 1 102 ? 1.492 -9.533 -14.898 1.00 88.31 102 ALA A C 1
ATOM 795 O O . ALA A 1 102 ? 0.503 -9.133 -14.284 1.00 88.31 102 ALA A O 1
ATOM 796 N N . LEU A 1 103 ? 1.581 -9.448 -16.226 1.00 87.19 103 LEU A N 1
ATOM 797 C CA . LEU A 1 103 ? 0.564 -8.770 -17.039 1.00 87.19 103 LEU A CA 1
ATOM 798 C C . LEU A 1 103 ? -0.595 -9.699 -17.454 1.00 87.19 103 LEU A C 1
ATOM 800 O O . LEU A 1 103 ? -0.363 -10.896 -17.674 1.00 87.19 103 LEU A O 1
ATOM 804 N N . PRO A 1 104 ? -1.825 -9.168 -17.615 1.00 73.44 104 PRO A N 1
ATOM 805 C CA . PRO A 1 104 ? -2.930 -9.902 -18.230 1.00 73.44 104 PRO A CA 1
ATOM 806 C C . PRO A 1 104 ? -2.580 -10.190 -19.699 1.00 73.44 104 PRO A C 1
ATOM 808 O O . PRO A 1 104 ? -2.359 -9.268 -20.474 1.00 73.44 104 PRO A O 1
ATOM 811 N N . GLY A 1 105 ? -2.467 -11.462 -20.082 1.00 77.31 105 GLY A N 1
ATOM 812 C CA . GLY A 1 105 ? -1.981 -11.871 -21.414 1.00 77.31 105 GLY A CA 1
ATOM 813 C C . GLY A 1 105 ? -0.569 -12.468 -21.418 1.00 77.31 105 GLY A C 1
ATOM 814 O O . GLY A 1 105 ? -0.113 -12.970 -22.443 1.00 77.31 105 GLY A O 1
ATOM 815 N N . GLY A 1 106 ? 0.093 -12.502 -20.259 1.00 80.75 106 GLY A N 1
ATOM 816 C CA . GLY A 1 106 ? 1.411 -13.103 -20.095 1.00 80.75 106 GLY A CA 1
ATOM 817 C C . GLY A 1 106 ? 2.549 -12.089 -20.190 1.00 80.75 106 GLY A C 1
ATOM 818 O O . GLY A 1 106 ? 2.398 -10.964 -20.659 1.00 80.75 106 GLY A O 1
ATOM 819 N N . GLY A 1 107 ? 3.716 -12.495 -19.694 1.00 87.25 107 GLY A N 1
ATOM 820 C CA . GLY A 1 107 ? 4.874 -11.615 -19.567 1.00 87.25 107 GLY A CA 1
ATOM 821 C C . GLY A 1 107 ? 4.888 -10.808 -18.268 1.00 87.25 107 GLY A C 1
ATOM 822 O O . GLY A 1 107 ? 4.060 -10.992 -17.372 1.00 87.25 107 GLY A O 1
ATOM 823 N N . TYR A 1 108 ? 5.899 -9.947 -18.153 1.00 90.56 108 TYR A N 1
ATOM 824 C CA . TYR A 1 108 ? 6.171 -9.182 -16.942 1.00 90.56 108 TYR A CA 1
ATOM 825 C C . TYR A 1 108 ? 6.637 -7.772 -17.271 1.00 90.56 108 TYR A C 1
ATOM 827 O O . TYR A 1 108 ? 7.397 -7.589 -18.220 1.00 90.56 108 TYR A O 1
ATOM 835 N N . VAL A 1 109 ? 6.266 -6.812 -16.428 1.00 91.56 109 VAL A N 1
ATOM 836 C CA . VAL A 1 109 ? 6.839 -5.463 -16.415 1.00 91.56 109 VAL A CA 1
ATOM 837 C C . VAL A 1 109 ? 7.540 -5.220 -15.079 1.00 91.56 109 VAL A C 1
ATOM 839 O O . VAL A 1 109 ? 7.038 -5.586 -14.016 1.00 91.56 109 VAL A O 1
ATOM 842 N N . ALA A 1 110 ? 8.739 -4.652 -15.127 1.00 92.81 110 ALA A N 1
ATOM 843 C CA . ALA A 1 110 ? 9.535 -4.309 -13.961 1.00 92.81 110 ALA A CA 1
ATOM 844 C C . ALA A 1 110 ? 9.348 -2.838 -13.590 1.00 92.81 110 ALA A C 1
ATOM 846 O O . ALA A 1 110 ? 9.445 -1.966 -14.450 1.00 92.81 110 ALA A O 1
ATOM 847 N N . GLY A 1 111 ? 9.119 -2.572 -12.308 1.00 93.19 111 GLY A N 1
ATOM 848 C CA . GLY A 1 111 ? 8.908 -1.230 -11.781 1.00 93.19 111 GLY A CA 1
ATOM 849 C C . GLY A 1 111 ? 9.960 -0.836 -10.749 1.00 93.19 111 GLY A C 1
ATOM 850 O O . GLY A 1 111 ? 10.337 -1.639 -9.894 1.00 93.19 111 GLY A O 1
ATOM 851 N N . GLU A 1 112 ? 10.403 0.415 -10.803 1.00 93.00 112 GLU A N 1
ATOM 852 C CA . GLU A 1 112 ? 11.230 1.046 -9.771 1.00 93.00 112 GLU A CA 1
ATOM 853 C C . GLU A 1 112 ? 10.511 2.264 -9.185 1.00 93.00 112 GLU A C 1
ATOM 855 O O . GLU A 1 112 ? 10.050 3.139 -9.918 1.00 93.00 112 GLU A O 1
ATOM 860 N N . ALA A 1 113 ? 10.466 2.356 -7.859 1.00 91.62 113 ALA A N 1
ATOM 861 C CA . ALA A 1 113 ? 9.903 3.490 -7.152 1.00 91.62 113 ALA A CA 1
ATOM 862 C C . ALA A 1 113 ? 11.002 4.429 -6.642 1.00 91.62 113 ALA A C 1
ATOM 864 O O . ALA A 1 113 ? 12.036 4.037 -6.083 1.00 91.62 113 ALA A O 1
ATOM 865 N N . ARG A 1 114 ? 10.757 5.730 -6.787 1.00 85.44 114 ARG A N 1
ATOM 866 C CA . ARG A 1 114 ? 11.583 6.786 -6.210 1.00 85.44 114 ARG A CA 1
ATOM 867 C C . ARG A 1 114 ? 10.726 7.759 -5.422 1.00 85.44 114 ARG A C 1
ATOM 869 O O . ARG A 1 114 ? 10.256 8.759 -5.948 1.00 85.44 114 ARG A O 1
ATOM 876 N N . GLY A 1 115 ? 10.587 7.468 -4.132 1.00 72.81 115 GLY A N 1
ATOM 877 C CA . GLY A 1 115 ? 9.990 8.367 -3.152 1.00 72.81 115 GLY A CA 1
ATOM 878 C C . GLY A 1 115 ? 10.921 9.509 -2.772 1.00 72.81 115 GLY A C 1
ATOM 879 O O . GLY A 1 115 ? 12.033 9.272 -2.299 1.00 72.81 115 GLY A O 1
ATOM 880 N N . GLN A 1 116 ? 10.466 10.748 -2.942 1.00 73.06 116 GLN A N 1
ATOM 881 C CA . GLN A 1 116 ? 11.129 11.935 -2.417 1.00 73.06 116 GLN A CA 1
ATOM 882 C C . GLN A 1 116 ? 10.123 12.828 -1.694 1.00 73.06 116 GLN A C 1
ATOM 884 O O . GLN A 1 116 ? 9.008 13.053 -2.158 1.00 73.06 116 GLN A O 1
ATOM 889 N N . SER A 1 117 ? 10.553 13.386 -0.567 1.00 57.59 117 SER A N 1
ATOM 890 C CA . SER A 1 117 ? 9.768 14.333 0.230 1.00 57.59 117 SER A CA 1
ATOM 891 C C . SER A 1 117 ? 10.191 15.797 0.035 1.00 57.59 117 SER A C 1
ATOM 893 O O . SER A 1 117 ? 9.712 16.693 0.731 1.00 57.59 117 SER A O 1
ATOM 895 N N . SER A 1 118 ? 11.159 16.052 -0.849 1.00 61.22 118 SER A N 1
ATOM 896 C CA . SER A 1 118 ? 11.631 17.387 -1.235 1.00 61.22 118 SER A CA 1
ATOM 897 C C . SER A 1 118 ? 10.908 17.894 -2.488 1.00 61.22 118 SER A C 1
ATOM 899 O O . SER A 1 118 ? 10.187 17.138 -3.141 1.00 61.22 118 SER A O 1
ATOM 901 N N . LYS A 1 119 ? 11.105 19.181 -2.832 1.00 58.91 119 LYS A N 1
ATOM 902 C CA . LYS A 1 119 ? 10.565 19.803 -4.060 1.00 58.91 119 LYS A CA 1
ATOM 903 C C . LYS A 1 119 ? 10.759 18.883 -5.276 1.00 58.91 119 LYS A C 1
ATOM 905 O O . LYS A 1 119 ? 11.805 18.244 -5.394 1.00 58.91 119 LYS A O 1
ATOM 910 N N . ALA A 1 120 ? 9.755 18.872 -6.162 1.00 56.97 120 ALA A N 1
ATOM 911 C CA . ALA A 1 120 ? 9.824 18.223 -7.471 1.00 56.97 120 ALA A CA 1
ATOM 912 C C . ALA A 1 120 ? 11.146 18.584 -8.156 1.00 56.97 120 ALA A C 1
ATOM 914 O O . ALA A 1 120 ? 11.563 19.749 -8.114 1.00 56.97 120 ALA A O 1
ATOM 915 N N . CYS A 1 121 ? 11.840 17.579 -8.688 1.00 53.72 121 CYS A N 1
ATOM 916 C CA . CYS A 1 121 ? 13.178 17.762 -9.230 1.00 53.72 121 CYS A CA 1
ATOM 917 C C . CYS A 1 121 ? 13.107 18.644 -10.485 1.00 53.72 121 CYS A C 1
ATOM 919 O O . CYS A 1 121 ? 12.831 18.167 -11.574 1.00 53.72 121 CYS A O 1
ATOM 921 N N . VAL A 1 122 ? 13.404 19.937 -10.338 1.00 53.72 122 VAL A N 1
ATOM 922 C CA . VAL A 1 122 ? 13.754 20.820 -11.471 1.00 53.72 122 VAL A CA 1
ATOM 923 C C . VAL A 1 122 ? 15.224 20.603 -11.878 1.00 53.72 122 VAL A C 1
ATOM 925 O O . VAL A 1 122 ? 15.735 21.211 -12.811 1.00 53.72 122 VAL A O 1
ATOM 928 N N . SER A 1 123 ? 15.948 19.754 -11.144 1.00 58.84 123 SER A N 1
ATOM 929 C CA . SER A 1 123 ? 17.357 19.456 -11.374 1.00 58.84 123 SER A CA 1
ATOM 930 C C . SER A 1 123 ? 17.519 18.137 -12.130 1.00 58.84 123 SER A C 1
ATOM 932 O O . SER A 1 123 ? 16.774 17.191 -11.866 1.00 58.84 123 SER A O 1
ATOM 934 N N . PRO A 1 124 ? 18.508 18.040 -13.035 1.00 65.38 124 PRO A N 1
ATOM 935 C CA . PRO A 1 124 ? 18.788 16.805 -13.752 1.00 65.38 124 PRO A CA 1
ATOM 936 C C . PRO A 1 124 ? 19.102 15.660 -12.773 1.00 65.38 124 PRO A C 1
ATOM 938 O O . PRO A 1 124 ? 19.671 15.901 -11.701 1.00 65.38 124 PRO A O 1
ATOM 941 N N . PRO A 1 125 ? 18.772 14.405 -13.130 1.00 71.81 125 PRO A N 1
ATOM 942 C CA . PRO A 1 125 ? 19.042 13.253 -12.281 1.00 71.81 125 PRO A CA 1
ATOM 943 C C . PRO A 1 125 ? 20.532 13.168 -11.934 1.00 71.81 125 PRO A C 1
ATOM 945 O O . PRO A 1 125 ? 21.411 13.347 -12.779 1.00 71.81 125 PRO A O 1
ATOM 948 N N . SER A 1 126 ? 20.830 12.862 -10.670 1.00 80.00 126 SER A N 1
ATOM 949 C CA . SER A 1 126 ? 22.208 12.711 -10.200 1.00 80.00 126 SER A CA 1
ATOM 950 C C . SER A 1 126 ? 22.957 11.635 -10.996 1.00 80.00 126 SER A C 1
ATOM 952 O O . SER A 1 126 ? 22.374 10.649 -11.458 1.00 80.00 126 SER A O 1
ATOM 954 N N . LYS A 1 127 ? 24.291 11.745 -11.077 1.00 83.19 127 LYS A N 1
ATOM 955 C CA . LYS A 1 127 ? 25.143 10.717 -11.711 1.00 83.19 127 LYS A CA 1
ATOM 956 C C . LYS A 1 127 ? 24.885 9.312 -11.146 1.00 83.19 127 LYS A C 1
ATOM 958 O O . LYS A 1 127 ? 24.950 8.330 -11.882 1.00 83.19 127 LYS A O 1
ATOM 963 N N . ALA A 1 128 ? 24.577 9.203 -9.852 1.00 82.69 128 ALA A N 1
ATOM 964 C CA . ALA A 1 128 ? 24.241 7.934 -9.209 1.00 82.69 128 ALA A CA 1
ATOM 965 C C . ALA A 1 128 ? 22.893 7.371 -9.690 1.00 82.69 128 ALA A C 1
ATOM 967 O O . ALA A 1 128 ? 22.801 6.173 -9.967 1.00 82.69 128 ALA A O 1
ATOM 968 N N . GLN A 1 129 ? 21.874 8.225 -9.838 1.00 82.38 129 GLN A N 1
ATOM 969 C CA . GLN A 1 129 ? 20.576 7.838 -10.398 1.00 82.38 129 GLN A CA 1
ATOM 970 C C . GLN A 1 129 ? 20.710 7.406 -11.856 1.00 82.38 129 GLN A C 1
ATOM 972 O O . GLN A 1 129 ? 20.253 6.319 -12.188 1.00 82.38 129 GLN A O 1
ATOM 977 N N . LEU A 1 130 ? 21.418 8.174 -12.690 1.00 84.25 130 LEU A N 1
ATOM 978 C CA . LEU A 1 130 ? 21.694 7.805 -14.083 1.00 84.25 130 LEU A CA 1
ATOM 979 C C . LEU A 1 130 ? 22.443 6.470 -14.180 1.00 84.25 130 LEU A C 1
ATOM 981 O O . LEU A 1 130 ? 22.056 5.578 -14.932 1.00 84.25 130 LEU A O 1
ATOM 985 N N . LYS A 1 131 ? 23.477 6.274 -13.352 1.00 88.06 131 LYS A N 1
ATOM 986 C CA . LYS A 1 131 ? 24.210 5.002 -13.283 1.00 88.06 131 LYS A CA 1
ATOM 987 C C . LYS A 1 131 ? 23.303 3.842 -12.872 1.00 88.06 131 LYS A C 1
ATOM 989 O O . LYS A 1 131 ? 23.488 2.733 -13.371 1.00 88.06 131 LYS A O 1
ATOM 994 N N . ARG A 1 132 ? 22.351 4.058 -11.958 1.00 88.31 132 ARG A N 1
ATOM 995 C CA . ARG A 1 132 ? 21.378 3.025 -11.580 1.00 88.31 132 ARG A CA 1
ATOM 996 C C . ARG A 1 132 ? 20.377 2.759 -12.701 1.00 88.31 132 ARG A C 1
ATOM 998 O O . ARG A 1 132 ? 20.159 1.592 -13.001 1.00 88.31 132 ARG A O 1
ATOM 1005 N N . LEU A 1 133 ? 19.830 3.799 -13.325 1.00 87.88 133 LEU A N 1
ATOM 1006 C CA . LEU A 1 133 ? 18.905 3.683 -14.450 1.00 87.88 133 LEU A CA 1
ATOM 1007 C C . LEU A 1 133 ? 19.533 2.864 -15.583 1.00 87.88 133 LEU A C 1
ATOM 1009 O O . LEU A 1 133 ? 18.953 1.872 -16.000 1.00 87.88 133 LEU A O 1
ATOM 1013 N N . ASN A 1 134 ? 20.773 3.167 -15.975 1.00 89.75 134 ASN A N 1
ATOM 1014 C CA . ASN A 1 134 ? 21.485 2.397 -17.002 1.00 89.75 134 ASN A CA 1
ATOM 1015 C C . ASN A 1 134 ? 21.628 0.912 -16.636 1.00 89.75 134 ASN A C 1
ATOM 1017 O O . ASN A 1 134 ? 21.467 0.036 -17.486 1.00 89.75 134 ASN A O 1
ATOM 1021 N N . LYS A 1 135 ? 21.892 0.604 -15.359 1.00 91.19 135 LYS A N 1
ATOM 1022 C CA . LYS A 1 135 ? 21.951 -0.787 -14.887 1.00 91.19 135 LYS A CA 1
ATOM 1023 C C . LYS A 1 135 ? 20.584 -1.476 -14.923 1.00 91.19 135 LYS A C 1
ATOM 1025 O O . LYS A 1 135 ? 20.540 -2.663 -15.233 1.00 91.19 135 LYS A O 1
ATOM 1030 N N . LEU A 1 136 ? 19.503 -0.759 -14.612 1.00 90.81 136 LEU A N 1
ATOM 1031 C CA . LEU A 1 136 ? 18.132 -1.271 -14.698 1.00 90.81 136 LEU A CA 1
ATOM 1032 C C . LEU A 1 136 ? 17.708 -1.500 -16.153 1.00 90.81 136 LEU A C 1
ATOM 1034 O O . LEU A 1 136 ? 17.133 -2.540 -16.446 1.00 90.81 136 LEU A O 1
ATOM 1038 N N . LEU A 1 137 ? 18.084 -0.614 -17.077 1.00 90.19 137 LEU A N 1
ATOM 1039 C CA . LEU A 1 137 ? 17.859 -0.803 -18.514 1.00 90.19 137 LEU A CA 1
ATOM 1040 C C . LEU A 1 137 ? 18.619 -2.024 -19.050 1.00 90.19 137 LEU A C 1
ATOM 1042 O O . LEU A 1 137 ? 18.048 -2.853 -19.748 1.00 90.19 137 LEU A O 1
ATOM 1046 N N . THR A 1 138 ? 19.879 -2.216 -18.642 1.00 89.88 138 THR A N 1
ATOM 1047 C CA . THR A 1 138 ? 20.634 -3.439 -18.986 1.00 89.88 138 THR A CA 1
ATOM 1048 C C . THR A 1 138 ? 19.992 -4.698 -18.392 1.00 89.88 138 THR A C 1
ATOM 1050 O O . THR A 1 138 ? 20.032 -5.772 -18.991 1.00 89.88 138 THR A O 1
ATOM 1053 N N . TRP A 1 139 ? 19.431 -4.598 -17.184 1.00 90.94 139 TRP A N 1
ATOM 1054 C CA . TRP A 1 139 ? 18.695 -5.697 -16.558 1.00 90.94 139 TRP A CA 1
ATOM 1055 C C . TRP A 1 139 ? 17.409 -6.019 -17.335 1.00 90.94 139 TRP A C 1
ATOM 1057 O O . TRP A 1 139 ? 17.136 -7.192 -17.587 1.00 90.94 139 TRP A O 1
ATOM 1067 N N . SER A 1 140 ? 16.674 -4.985 -17.750 1.00 90.25 140 SER A N 1
ATOM 1068 C CA . SER A 1 140 ? 15.431 -5.064 -18.522 1.00 90.25 140 SER A CA 1
ATOM 1069 C C . SER A 1 140 ? 15.655 -5.760 -19.861 1.00 90.25 140 SER A C 1
ATOM 1071 O O . SER A 1 140 ? 14.993 -6.760 -20.135 1.00 90.25 140 SER A O 1
ATOM 1073 N N . ASP A 1 141 ? 16.667 -5.329 -20.618 1.00 88.75 141 ASP A N 1
ATOM 1074 C CA . ASP A 1 141 ? 17.067 -5.943 -21.888 1.00 88.75 141 ASP A CA 1
ATOM 1075 C C . ASP A 1 141 ? 17.466 -7.418 -21.712 1.00 88.75 141 ASP A C 1
ATOM 1077 O O . ASP A 1 141 ? 16.935 -8.316 -22.366 1.00 88.75 141 ASP A O 1
ATOM 1081 N N . ARG A 1 142 ? 18.320 -7.718 -20.726 1.00 88.75 142 ARG A N 1
ATOM 1082 C CA . ARG A 1 142 ? 18.755 -9.097 -20.452 1.00 88.75 142 ARG A CA 1
ATOM 1083 C C . ARG A 1 142 ? 17.595 -10.044 -20.145 1.00 88.75 142 ARG A C 1
ATOM 1085 O O . ARG A 1 142 ? 17.715 -11.250 -20.371 1.00 88.75 142 ARG A O 1
ATOM 1092 N N . HIS A 1 143 ? 16.535 -9.545 -19.521 1.00 87.38 143 HIS A N 1
ATOM 1093 C CA . HIS A 1 143 ? 15.417 -10.370 -19.072 1.00 87.38 143 HIS A CA 1
ATOM 1094 C C . HIS A 1 143 ? 14.168 -10.232 -19.931 1.00 87.38 143 HIS A C 1
ATOM 1096 O O . HIS A 1 143 ? 13.223 -10.981 -19.702 1.00 87.38 143 HIS A O 1
ATOM 1102 N N . GLN A 1 144 ? 14.194 -9.361 -20.945 1.00 88.50 144 GLN A N 1
ATOM 1103 C CA . GLN A 1 144 ? 13.064 -9.100 -21.834 1.00 88.50 144 GLN A CA 1
ATOM 1104 C C . GLN A 1 144 ? 11.808 -8.739 -21.023 1.00 88.50 144 GLN A C 1
ATOM 1106 O O . GLN A 1 144 ? 10.718 -9.278 -21.215 1.00 88.50 144 GLN A O 1
ATOM 1111 N N . HIS A 1 145 ? 11.994 -7.864 -20.033 1.00 89.75 145 HIS A N 1
ATOM 1112 C CA . HIS A 1 145 ? 10.923 -7.327 -19.199 1.00 89.75 145 HIS A CA 1
ATOM 1113 C C . HIS A 1 145 ? 10.942 -5.820 -19.348 1.00 89.75 145 HIS A C 1
ATOM 1115 O O . HIS A 1 145 ? 11.924 -5.215 -18.906 1.00 89.75 145 HIS A O 1
ATOM 1121 N N . PRO A 1 146 ? 9.908 -5.208 -19.947 1.00 90.75 146 PRO A N 1
ATOM 1122 C CA . PRO A 1 146 ? 9.836 -3.766 -20.021 1.00 90.75 146 PRO A CA 1
ATOM 1123 C C . PRO A 1 146 ? 9.958 -3.138 -18.639 1.00 90.75 146 PRO A C 1
ATOM 1125 O O . PRO A 1 146 ? 9.619 -3.751 -17.625 1.00 90.75 146 PRO A O 1
ATOM 1128 N N . PHE A 1 147 ? 10.486 -1.927 -18.609 1.00 90.88 147 PHE A N 1
ATOM 1129 C CA . PHE A 1 147 ? 10.888 -1.252 -17.394 1.00 90.88 147 PHE A CA 1
ATOM 1130 C C . PHE A 1 147 ? 10.253 0.125 -17.341 1.00 90.88 147 PHE A C 1
ATOM 1132 O O . PHE A 1 147 ? 10.345 0.885 -18.305 1.00 90.88 147 PHE A O 1
ATOM 1139 N N . PHE A 1 148 ? 9.681 0.448 -16.189 1.00 91.44 148 PHE A N 1
ATOM 1140 C CA . PHE A 1 148 ? 9.191 1.782 -15.892 1.00 91.44 148 PHE A CA 1
ATOM 1141 C C . PHE A 1 148 ? 9.629 2.223 -14.500 1.00 91.44 148 PHE A C 1
ATOM 1143 O O . PHE A 1 148 ? 9.904 1.412 -13.610 1.00 91.44 148 PHE A O 1
ATOM 1150 N N . MET A 1 149 ? 9.717 3.533 -14.320 1.00 90.44 149 MET A N 1
ATOM 1151 C CA . MET A 1 149 ? 10.063 4.148 -13.049 1.00 90.44 149 MET A CA 1
ATOM 1152 C C . MET A 1 149 ? 9.083 5.268 -12.731 1.00 90.44 149 MET A C 1
ATOM 1154 O O . MET A 1 149 ? 8.741 6.059 -13.608 1.00 90.44 149 MET A O 1
ATOM 1158 N N . SER A 1 150 ? 8.676 5.348 -11.467 1.00 89.00 150 SER A N 1
ATOM 1159 C CA . SER A 1 150 ? 7.897 6.466 -10.941 1.00 89.00 150 SER A CA 1
ATOM 1160 C C . SER A 1 150 ? 8.736 7.286 -9.962 1.00 89.00 150 SER A C 1
ATOM 1162 O O . SER A 1 150 ? 9.267 6.737 -8.988 1.00 89.00 150 SER A O 1
ATOM 1164 N N . TRP A 1 151 ? 8.807 8.598 -10.166 1.00 86.75 151 TRP A N 1
ATOM 1165 C CA . TRP A 1 151 ? 9.311 9.557 -9.186 1.00 86.75 151 TRP A CA 1
ATOM 1166 C C . TRP A 1 151 ? 8.139 10.225 -8.494 1.00 86.75 151 TRP A C 1
ATOM 1168 O O . TRP A 1 151 ? 7.471 11.080 -9.062 1.00 86.75 151 TRP A O 1
ATOM 1178 N N . SER A 1 152 ? 7.894 9.838 -7.249 1.00 85.56 152 SER A N 1
ATOM 1179 C CA . SER A 1 152 ? 6.839 10.427 -6.439 1.00 85.56 152 SER A CA 1
ATOM 1180 C C . SER A 1 152 ? 7.413 11.514 -5.539 1.00 85.56 152 SER A C 1
ATOM 1182 O O . SER A 1 152 ? 8.262 11.244 -4.684 1.00 85.56 152 SER A O 1
ATOM 1184 N N . HIS A 1 153 ? 6.901 12.725 -5.704 1.00 85.62 153 HIS A N 1
ATOM 1185 C CA . HIS A 1 153 ? 7.182 13.895 -4.893 1.00 85.62 153 HIS A CA 1
ATOM 1186 C C . HIS A 1 153 ? 5.976 14.205 -4.020 1.00 85.62 153 HIS A C 1
ATOM 1188 O O . HIS A 1 153 ? 5.035 14.875 -4.445 1.00 85.62 153 HIS A O 1
ATOM 1194 N N . LEU A 1 154 ? 6.018 13.718 -2.788 1.00 85.31 154 LEU A N 1
ATOM 1195 C CA . LEU A 1 154 ? 4.954 13.913 -1.817 1.00 85.31 154 LEU A CA 1
ATOM 1196 C C . LEU A 1 154 ? 5.323 15.112 -0.928 1.00 85.31 154 LEU A C 1
ATOM 1198 O O . LEU A 1 154 ? 6.368 15.121 -0.277 1.00 85.31 154 LEU A O 1
ATOM 1202 N N . THR A 1 155 ? 4.486 16.151 -0.914 1.00 86.25 155 THR A N 1
ATOM 1203 C CA . THR A 1 155 ? 4.696 17.363 -0.102 1.00 86.25 155 THR A CA 1
ATOM 1204 C C . THR A 1 155 ? 3.420 17.757 0.634 1.00 86.25 155 THR A C 1
ATOM 1206 O O . THR A 1 155 ? 2.345 17.232 0.364 1.00 86.25 155 THR A O 1
ATOM 1209 N N . ALA A 1 156 ? 3.509 18.731 1.543 1.00 85.38 156 ALA A N 1
ATOM 1210 C CA . ALA A 1 156 ? 2.326 19.260 2.225 1.00 85.38 156 ALA A CA 1
ATOM 1211 C C . ALA A 1 156 ? 1.348 20.006 1.304 1.00 85.38 156 ALA A C 1
ATOM 1213 O O . ALA A 1 156 ? 0.191 20.191 1.661 1.00 85.38 156 ALA A O 1
ATOM 1214 N N . LYS A 1 157 ? 1.811 20.462 0.133 1.00 83.88 157 LYS A N 1
ATOM 1215 C CA . LYS A 1 157 ? 0.995 21.257 -0.797 1.00 83.88 157 LYS A CA 1
ATOM 1216 C C . LYS A 1 157 ? 0.414 20.424 -1.932 1.00 83.88 157 LYS A C 1
ATOM 1218 O O . LYS A 1 157 ? -0.683 20.711 -2.383 1.00 83.88 157 LYS A O 1
ATOM 1223 N N . ARG A 1 158 ? 1.176 19.446 -2.418 1.00 83.88 158 ARG A N 1
ATOM 1224 C CA . ARG A 1 158 ? 0.815 18.608 -3.564 1.00 83.88 158 ARG A CA 1
ATOM 1225 C C . ARG A 1 158 ? 1.566 17.285 -3.548 1.00 83.88 158 ARG A C 1
ATOM 1227 O O . ARG A 1 158 ? 2.684 17.227 -3.020 1.00 83.88 158 ARG A O 1
ATOM 1234 N N . THR A 1 159 ? 0.995 16.302 -4.230 1.00 83.44 159 THR A N 1
ATOM 1235 C CA . THR A 1 159 ? 1.714 15.133 -4.738 1.00 83.44 159 THR A CA 1
ATOM 1236 C C . THR A 1 159 ? 1.923 15.282 -6.227 1.00 83.44 159 THR A C 1
ATOM 1238 O O . THR A 1 159 ? 1.004 15.652 -6.947 1.00 83.44 159 THR A O 1
ATOM 1241 N N . VAL A 1 160 ? 3.142 15.019 -6.681 1.00 84.12 160 VAL A N 1
ATOM 1242 C CA . VAL A 1 160 ? 3.477 14.926 -8.104 1.00 84.12 160 VAL A CA 1
ATOM 1243 C C . VAL A 1 160 ? 4.073 13.553 -8.344 1.00 84.12 160 VAL A C 1
ATOM 1245 O O . VAL A 1 160 ? 4.873 13.090 -7.529 1.00 84.12 160 VAL A O 1
ATOM 1248 N N . VAL A 1 161 ? 3.684 12.905 -9.436 1.00 82.69 161 VAL A N 1
ATOM 1249 C CA . VAL A 1 161 ? 4.297 11.652 -9.871 1.00 82.69 161 VAL A CA 1
ATOM 1250 C C . VAL A 1 161 ? 4.760 11.823 -11.304 1.00 82.69 161 VAL A C 1
ATOM 1252 O O . VAL A 1 161 ? 3.940 12.025 -12.192 1.00 82.69 161 VAL A O 1
ATOM 1255 N N . ASP A 1 162 ? 6.071 11.749 -11.501 1.00 83.81 162 ASP A N 1
ATOM 1256 C CA . ASP A 1 162 ? 6.685 11.765 -12.823 1.00 83.81 162 ASP A CA 1
ATOM 1257 C C . ASP A 1 162 ? 7.007 10.334 -13.251 1.00 83.81 162 ASP A C 1
ATOM 1259 O O . ASP A 1 162 ? 7.441 9.506 -12.441 1.00 83.81 162 ASP A O 1
ATOM 1263 N N . PHE A 1 163 ? 6.823 10.046 -14.536 1.00 82.00 163 PHE A N 1
ATOM 1264 C CA . PHE A 1 163 ? 7.001 8.711 -15.089 1.00 82.00 163 PHE A CA 1
ATOM 1265 C C . PHE A 1 163 ? 8.113 8.673 -16.117 1.00 82.00 163 PHE A C 1
ATOM 1267 O O . PHE A 1 163 ? 8.242 9.550 -16.966 1.00 82.00 163 PHE A O 1
ATOM 1274 N N . PHE A 1 164 ? 8.882 7.596 -16.064 1.00 83.25 164 PHE A N 1
ATOM 1275 C CA . PHE A 1 164 ? 9.765 7.197 -17.142 1.00 83.25 164 PHE A CA 1
ATOM 1276 C C . PHE A 1 164 ? 9.346 5.814 -17.618 1.00 83.25 164 PHE A C 1
ATOM 1278 O O . PHE A 1 164 ? 9.449 4.843 -16.868 1.00 83.25 164 PHE A O 1
ATOM 1285 N N . ASP A 1 165 ? 8.930 5.728 -18.874 1.00 81.00 165 ASP A N 1
ATOM 1286 C CA . ASP A 1 165 ? 8.839 4.480 -19.623 1.00 81.00 165 ASP A CA 1
ATOM 1287 C C . ASP A 1 165 ? 9.597 4.699 -20.929 1.00 81.00 165 ASP A C 1
ATOM 1289 O O . ASP A 1 165 ? 9.257 5.572 -21.728 1.00 81.00 165 ASP A O 1
ATOM 1293 N N . TYR A 1 166 ? 10.652 3.913 -21.142 1.00 72.31 166 TYR A N 1
ATOM 1294 C CA . TYR A 1 166 ? 11.503 4.075 -22.318 1.00 72.31 166 TYR A CA 1
ATOM 1295 C C . TYR A 1 166 ? 10.753 3.791 -23.631 1.00 72.31 166 TYR A C 1
ATOM 1297 O O . TYR A 1 166 ? 11.195 4.248 -24.680 1.00 72.31 166 TYR A O 1
ATOM 1305 N N . ARG A 1 167 ? 9.616 3.079 -23.578 1.00 68.19 167 ARG A N 1
ATOM 1306 C CA . ARG A 1 167 ? 8.784 2.750 -24.746 1.00 68.19 167 ARG A CA 1
ATOM 1307 C C . ARG A 1 167 ? 7.816 3.861 -25.128 1.00 68.19 167 ARG A C 1
ATOM 1309 O O . ARG A 1 167 ? 7.475 3.976 -26.300 1.00 68.19 167 ARG A O 1
ATOM 1316 N N . LEU A 1 168 ? 7.401 4.706 -24.179 1.00 58.16 168 LEU A N 1
ATOM 1317 C CA . LEU A 1 168 ? 6.546 5.862 -24.490 1.00 58.16 168 LEU A CA 1
ATOM 1318 C C . LEU A 1 168 ? 7.259 6.854 -25.426 1.00 58.16 168 LEU A C 1
ATOM 1320 O O . LEU A 1 168 ? 6.610 7.595 -26.153 1.00 58.16 168 LEU A O 1
ATOM 1324 N N . HIS A 1 169 ? 8.592 6.811 -25.478 1.00 52.41 169 HIS A N 1
ATOM 1325 C CA . HIS A 1 169 ? 9.410 7.638 -26.366 1.00 52.41 169 HIS A CA 1
ATOM 1326 C C . HIS A 1 169 ? 9.670 7.028 -27.755 1.00 52.41 169 HIS A C 1
ATOM 1328 O O . HIS A 1 169 ? 10.311 7.674 -28.584 1.00 52.41 169 HIS A O 1
ATOM 1334 N N . GLU A 1 170 ? 9.195 5.810 -28.045 1.00 48.72 170 GLU A N 1
ATOM 1335 C CA . GLU A 1 170 ? 9.336 5.218 -29.387 1.00 48.72 170 GLU A CA 1
ATOM 1336 C C . GLU A 1 170 ? 8.281 5.749 -30.377 1.00 48.72 170 GLU A C 1
ATOM 1338 O O . GLU A 1 170 ? 8.533 5.746 -31.581 1.00 48.72 170 GLU A O 1
ATOM 1343 N N . GLY A 1 171 ? 7.145 6.267 -29.886 1.00 43.12 171 GLY A N 1
ATOM 1344 C CA . GLY A 1 171 ? 6.070 6.846 -30.710 1.00 43.12 171 GLY A CA 1
ATOM 1345 C C . GLY A 1 171 ? 6.169 8.357 -30.949 1.00 43.12 171 GLY A C 1
ATOM 1346 O O . GLY A 1 171 ? 5.684 8.848 -31.963 1.00 43.12 171 GLY A O 1
ATOM 1347 N N . GLU A 1 172 ? 6.844 9.095 -30.067 1.00 42.00 172 GLU A N 1
ATOM 1348 C CA . GLU A 1 172 ? 7.013 10.547 -30.171 1.00 42.00 172 GLU A CA 1
ATOM 1349 C C . GLU A 1 172 ? 8.474 10.913 -29.898 1.00 42.00 172 GLU A C 1
ATOM 1351 O O . GLU A 1 172 ? 8.885 11.210 -28.773 1.00 42.00 172 GLU A O 1
ATOM 1356 N N . ARG A 1 173 ? 9.296 10.917 -30.953 1.00 37.12 173 ARG A N 1
ATOM 1357 C CA . ARG A 1 173 ? 10.558 11.664 -30.928 1.00 37.12 173 ARG A CA 1
ATOM 1358 C C . ARG A 1 173 ? 10.219 13.151 -30.919 1.00 37.12 173 ARG A C 1
ATOM 1360 O O . ARG A 1 173 ? 10.172 13.784 -31.968 1.00 37.12 173 ARG A O 1
ATOM 1367 N N . HIS A 1 174 ? 9.969 13.698 -29.737 1.00 39.66 174 HIS A N 1
ATOM 1368 C CA . HIS A 1 174 ? 9.929 15.139 -29.554 1.00 39.66 174 HIS A CA 1
ATOM 1369 C C . HIS A 1 174 ? 11.349 15.685 -29.739 1.00 39.66 174 HIS A C 1
ATOM 1371 O O . HIS A 1 174 ? 12.274 15.308 -29.013 1.00 39.66 174 HIS A O 1
ATOM 1377 N N . ASP A 1 175 ? 11.532 16.523 -30.761 1.00 36.19 175 ASP A N 1
ATOM 1378 C CA . ASP A 1 175 ? 12.753 17.299 -30.942 1.00 36.19 175 ASP A CA 1
ATOM 1379 C C . ASP A 1 175 ? 12.924 18.186 -29.694 1.00 36.19 175 ASP A C 1
ATOM 1381 O O . ASP A 1 175 ? 12.025 18.973 -29.390 1.00 36.19 175 ASP A O 1
ATOM 1385 N N . PRO A 1 176 ? 14.052 18.112 -28.961 1.00 38.66 176 PRO A N 1
ATOM 1386 C CA . PRO A 1 176 ? 14.305 18.981 -27.811 1.00 38.66 176 PRO A CA 1
ATOM 1387 C C . PRO A 1 176 ? 14.286 20.487 -28.144 1.00 38.66 176 PRO A C 1
ATOM 1389 O O . PRO A 1 176 ? 14.424 21.318 -27.243 1.00 38.66 176 PRO A O 1
ATOM 1392 N N . ARG A 1 177 ? 14.181 20.851 -29.428 1.00 38.34 177 ARG A N 1
ATOM 1393 C CA . ARG A 1 177 ? 14.058 22.224 -29.924 1.00 38.34 177 ARG A CA 1
ATOM 1394 C C . ARG A 1 177 ? 12.619 22.701 -30.086 1.00 38.34 177 ARG A C 1
ATOM 1396 O O . ARG A 1 177 ? 12.439 23.900 -30.289 1.00 38.34 177 ARG A O 1
ATOM 1403 N N . ASP A 1 178 ? 11.617 21.833 -29.970 1.00 38.81 178 ASP A N 1
ATOM 1404 C CA . ASP A 1 178 ? 10.221 22.252 -30.089 1.00 38.81 178 ASP A CA 1
ATOM 1405 C C . ASP A 1 178 ? 9.716 22.838 -28.760 1.00 38.81 178 ASP A C 1
ATOM 1407 O O . ASP A 1 178 ? 9.008 22.216 -27.972 1.00 38.81 178 ASP A O 1
ATOM 1411 N N . ARG A 1 179 ? 10.158 24.067 -28.471 1.00 40.72 179 ARG A N 1
ATOM 1412 C CA . ARG A 1 179 ? 9.727 24.896 -27.331 1.00 40.72 179 ARG A CA 1
ATOM 1413 C C . ARG A 1 179 ? 8.395 25.605 -27.601 1.00 40.72 179 ARG A C 1
ATOM 1415 O O . ARG A 1 179 ? 8.208 26.750 -27.201 1.00 40.72 179 ARG A O 1
ATOM 1422 N N . SER A 1 180 ? 7.468 24.935 -28.269 1.00 35.72 180 SER A N 1
ATOM 1423 C CA . SER A 1 180 ? 6.218 25.541 -28.736 1.00 35.72 180 SER A CA 1
ATOM 1424 C C . SER A 1 180 ? 5.005 24.941 -28.029 1.00 35.72 180 SER A C 1
ATOM 1426 O O . SER A 1 180 ? 4.008 24.614 -28.665 1.00 35.72 180 SER A O 1
ATOM 1428 N N . ARG A 1 181 ? 5.079 24.736 -26.706 1.00 34.78 181 ARG A N 1
ATOM 1429 C CA . ARG A 1 181 ? 3.897 24.362 -25.913 1.00 34.78 181 ARG A CA 1
ATOM 1430 C C . ARG A 1 181 ? 4.024 24.710 -24.428 1.00 34.78 181 ARG A C 1
ATOM 1432 O O . ARG A 1 181 ? 3.855 23.860 -23.566 1.00 34.78 181 ARG A O 1
ATOM 1439 N N . ASP A 1 182 ? 4.307 25.983 -24.155 1.00 35.50 182 ASP A N 1
ATOM 1440 C CA . ASP A 1 182 ? 4.237 26.576 -22.806 1.00 35.50 182 ASP A CA 1
ATOM 1441 C C . ASP A 1 182 ? 2.962 27.424 -22.588 1.00 35.50 182 ASP A C 1
ATOM 1443 O O . ASP A 1 182 ? 2.814 28.103 -21.578 1.00 35.50 182 ASP A O 1
ATOM 1447 N N . GLU A 1 183 ? 1.986 27.362 -23.499 1.00 33.78 183 GLU A N 1
ATOM 1448 C CA . GLU A 1 183 ? 0.728 28.111 -23.385 1.00 33.78 183 GLU A CA 1
ATOM 1449 C C . GLU A 1 183 ? -0.480 27.178 -23.414 1.00 33.78 183 GLU A C 1
ATOM 1451 O O . GLU A 1 183 ? -1.172 27.071 -24.417 1.00 33.78 183 GLU A O 1
ATOM 1456 N N . LEU A 1 184 ? -0.702 26.454 -22.318 1.00 32.44 184 LEU A N 1
ATOM 1457 C CA . LEU A 1 184 ? -2.010 25.962 -21.857 1.00 32.44 184 LEU A CA 1
ATOM 1458 C C . LEU A 1 184 ? -1.740 25.125 -20.603 1.00 32.44 184 LEU A C 1
ATOM 1460 O O . LEU A 1 184 ? -1.535 23.926 -20.725 1.00 32.44 184 LEU A O 1
ATOM 1464 N N . LEU A 1 185 ? -1.646 25.782 -19.436 1.00 34.00 185 LEU A N 1
ATOM 1465 C CA . LEU A 1 185 ? -1.931 25.272 -18.070 1.00 34.00 185 LEU A CA 1
ATOM 1466 C C . LEU A 1 185 ? -1.313 26.151 -16.950 1.00 34.00 185 LEU A C 1
ATOM 1468 O O . LEU A 1 185 ? -1.023 25.675 -15.854 1.00 34.00 185 LEU A O 1
ATOM 1472 N N . THR A 1 186 ? -1.161 27.460 -17.165 1.00 32.25 186 THR A N 1
ATOM 1473 C CA . THR A 1 186 ? -0.853 28.421 -16.091 1.00 32.25 186 THR A CA 1
ATOM 1474 C C . THR A 1 186 ? -1.810 29.608 -16.155 1.00 32.25 186 THR A C 1
ATOM 1476 O O . THR A 1 186 ? -1.516 30.663 -16.702 1.00 32.25 186 THR A O 1
ATOM 1479 N N . GLY A 1 187 ? -2.993 29.440 -15.561 1.00 26.69 187 GLY A N 1
ATOM 1480 C CA . GLY A 1 187 ? -3.797 30.582 -15.134 1.00 26.69 187 GLY A CA 1
ATOM 1481 C C . GLY A 1 187 ? -3.130 31.230 -13.921 1.00 26.69 187 GLY A C 1
ATOM 1482 O O . GLY A 1 187 ? -3.153 30.677 -12.823 1.00 26.69 187 GLY A O 1
ATOM 1483 N N . THR A 1 188 ? -2.489 32.375 -14.130 1.00 30.98 188 THR A N 1
ATOM 1484 C CA . THR A 1 188 ? -1.939 33.247 -13.085 1.00 30.98 188 THR A CA 1
ATOM 1485 C C . THR A 1 188 ? -3.060 33.817 -12.211 1.00 30.98 188 THR A C 1
ATOM 1487 O O . THR A 1 188 ? -4.130 34.154 -12.719 1.00 30.98 188 THR A O 1
ATOM 1490 N N . PRO A 1 189 ? -2.783 34.074 -10.923 1.00 29.83 189 PRO A N 1
ATOM 1491 C CA . PRO A 1 189 ? -3.079 35.407 -10.411 1.00 29.83 189 PRO A CA 1
ATOM 1492 C C . PRO A 1 189 ? -1.803 36.111 -9.955 1.00 29.83 189 PRO A C 1
ATOM 1494 O O . PRO A 1 189 ? -1.046 35.638 -9.109 1.00 29.83 189 PRO A O 1
ATOM 1497 N N . THR A 1 190 ? -1.607 37.281 -10.545 1.00 31.55 190 THR A N 1
ATOM 1498 C CA . THR A 1 190 ? -0.791 38.403 -10.087 1.00 31.55 190 THR A CA 1
ATOM 1499 C C . THR A 1 190 ? -0.973 38.707 -8.599 1.00 31.55 190 THR A C 1
ATOM 1501 O O . THR A 1 190 ? -2.097 38.943 -8.168 1.00 31.55 190 THR A O 1
ATOM 1504 N N . ALA A 1 191 ? 0.136 38.832 -7.864 1.00 28.73 191 ALA A N 1
ATOM 1505 C CA . ALA A 1 191 ? 0.374 39.938 -6.929 1.00 28.73 191 ALA A CA 1
ATOM 1506 C C . ALA A 1 191 ? 1.834 39.941 -6.438 1.00 28.73 191 ALA A C 1
ATOM 1508 O O . ALA A 1 191 ? 2.312 39.018 -5.785 1.00 28.73 191 ALA A O 1
ATOM 1509 N N . THR A 1 192 ? 2.522 41.025 -6.772 1.00 30.42 192 THR A N 1
ATOM 1510 C CA . THR A 1 192 ? 3.777 41.538 -6.210 1.00 30.42 192 THR A CA 1
ATOM 1511 C C . THR A 1 192 ? 3.659 41.876 -4.718 1.00 30.42 192 THR A C 1
ATOM 1513 O O . THR A 1 192 ? 2.700 42.532 -4.321 1.00 30.42 192 THR A O 1
ATOM 1516 N N . GLY A 1 193 ? 4.677 41.536 -3.915 1.00 25.67 193 GLY A N 1
ATOM 1517 C CA . GLY A 1 193 ? 4.883 42.078 -2.559 1.00 25.67 193 GLY A CA 1
ATOM 1518 C C . GLY A 1 193 ? 5.949 41.315 -1.748 1.00 25.67 193 GLY A C 1
ATOM 1519 O O . GLY A 1 193 ? 6.031 40.103 -1.910 1.00 25.67 193 GLY A O 1
ATOM 1520 N N . PRO A 1 194 ? 6.800 41.989 -0.943 1.00 32.25 194 PRO A N 1
ATOM 1521 C CA . PRO A 1 194 ? 8.177 41.570 -0.645 1.00 32.25 194 PRO A CA 1
ATOM 1522 C C . PRO A 1 194 ? 8.325 40.601 0.545 1.00 32.25 194 PRO A C 1
ATOM 1524 O O . PRO A 1 194 ? 7.423 40.452 1.364 1.00 32.25 194 PRO A O 1
ATOM 1527 N N . GLY A 1 195 ? 9.491 39.944 0.618 1.00 28.53 195 GLY A N 1
ATOM 1528 C CA . GLY A 1 195 ? 9.858 38.956 1.645 1.00 28.53 195 GLY A CA 1
ATOM 1529 C C . GLY A 1 195 ? 10.033 39.505 3.069 1.00 28.53 195 GLY A C 1
ATOM 1530 O O . GLY A 1 195 ? 9.871 40.699 3.318 1.00 28.53 195 GLY A O 1
ATOM 1531 N N . PRO A 1 196 ? 10.421 38.618 4.003 1.00 34.94 196 PRO A N 1
ATOM 1532 C CA . PRO A 1 196 ? 11.741 38.793 4.602 1.00 34.94 196 PRO A CA 1
ATOM 1533 C C . PRO A 1 196 ? 12.569 37.501 4.722 1.00 34.94 196 PRO A C 1
ATOM 1535 O O . PRO A 1 196 ? 12.107 36.383 4.497 1.00 34.94 196 PRO A O 1
ATOM 1538 N N . ASP A 1 197 ? 13.831 37.762 5.041 1.00 28.92 197 ASP A N 1
ATOM 1539 C CA . ASP A 1 197 ? 15.035 36.942 5.078 1.00 28.92 197 ASP A CA 1
ATOM 1540 C C . ASP A 1 197 ? 15.007 35.589 5.811 1.00 28.92 197 ASP A C 1
ATOM 1542 O O . ASP A 1 197 ? 14.431 35.411 6.880 1.00 28.92 197 ASP A O 1
ATOM 1546 N N . GLN A 1 198 ? 15.743 34.664 5.187 1.00 32.97 198 GLN A N 1
ATOM 1547 C CA . GLN A 1 198 ? 16.846 33.846 5.715 1.00 32.97 198 GLN A CA 1
ATOM 1548 C C . GLN A 1 198 ? 16.977 33.635 7.237 1.00 32.97 198 GLN A C 1
ATOM 1550 O O . GLN A 1 198 ? 17.176 34.565 8.011 1.00 32.97 198 GLN A O 1
ATOM 1555 N N . SER A 1 199 ? 17.150 32.368 7.624 1.00 29.70 199 SER A N 1
ATOM 1556 C CA . SER A 1 199 ? 18.363 31.999 8.364 1.00 29.70 199 SER A CA 1
ATOM 1557 C C . SER A 1 199 ? 18.783 30.554 8.089 1.00 29.70 199 SER A C 1
ATOM 1559 O O . SER A 1 199 ? 17.975 29.631 7.969 1.00 29.70 199 SER A O 1
ATOM 1561 N N . ASP A 1 200 ? 20.094 30.431 7.923 1.00 29.67 200 ASP A N 1
ATOM 1562 C CA . ASP A 1 200 ? 20.892 29.238 7.718 1.00 29.67 200 ASP A CA 1
ATOM 1563 C C . ASP A 1 200 ? 20.667 28.139 8.759 1.00 29.67 200 ASP A C 1
ATOM 1565 O O . ASP A 1 200 ? 20.555 28.382 9.958 1.00 29.67 200 ASP A O 1
ATOM 1569 N N . SER A 1 201 ? 20.771 26.891 8.309 1.00 30.12 201 SER A N 1
ATOM 1570 C CA . SER A 1 201 ? 21.426 25.846 9.104 1.00 30.12 201 SER A CA 1
ATOM 1571 C C . SER A 1 201 ? 21.999 24.775 8.182 1.00 30.12 201 SER A C 1
ATOM 1573 O O . SER A 1 201 ? 21.422 23.720 7.921 1.00 30.12 201 SER A O 1
ATOM 1575 N N . SER A 1 202 ? 23.200 25.074 7.694 1.00 30.23 202 SER A N 1
ATOM 1576 C CA . SER A 1 202 ? 24.177 24.053 7.341 1.00 30.23 202 SER A CA 1
ATOM 1577 C C . SER A 1 202 ? 24.508 23.249 8.598 1.00 30.23 202 SER A C 1
ATOM 1579 O O . SER A 1 202 ? 25.042 23.801 9.554 1.00 30.23 202 SER A O 1
ATOM 1581 N N . PHE A 1 203 ? 24.228 21.947 8.602 1.00 28.88 203 PHE A N 1
ATOM 1582 C CA . PHE A 1 203 ? 24.831 21.023 9.561 1.00 28.88 203 PHE A CA 1
ATOM 1583 C C . PHE A 1 203 ? 25.572 19.925 8.808 1.00 28.88 203 PHE A C 1
ATOM 1585 O O . PHE A 1 203 ? 24.982 19.011 8.229 1.00 28.88 203 PHE A O 1
ATOM 1592 N N . GLY A 1 204 ? 26.897 20.073 8.804 1.00 28.08 204 GLY A N 1
ATOM 1593 C CA . GLY A 1 204 ? 27.844 19.054 8.392 1.00 28.08 204 GLY A CA 1
ATOM 1594 C C . GLY A 1 204 ? 27.885 17.917 9.410 1.00 28.08 204 GLY A C 1
ATOM 1595 O O . GLY A 1 204 ? 28.054 18.139 10.606 1.00 28.08 204 GLY A O 1
ATOM 1596 N N . GLY A 1 205 ? 27.746 16.690 8.916 1.00 27.48 205 GLY A N 1
ATOM 1597 C CA . GLY A 1 205 ? 28.080 15.474 9.649 1.00 27.48 205 GLY A CA 1
ATOM 1598 C C . GLY A 1 205 ? 29.478 15.025 9.248 1.00 27.48 205 GLY A C 1
ATOM 1599 O O . GLY A 1 205 ? 29.680 14.562 8.125 1.00 27.48 205 GLY A O 1
ATOM 1600 N N . GLY A 1 206 ? 30.433 15.212 10.156 1.00 26.41 206 GLY A N 1
ATOM 1601 C CA . GLY A 1 206 ? 31.817 14.776 10.021 1.00 26.41 206 GLY A CA 1
ATOM 1602 C C . GLY A 1 206 ? 31.954 13.257 9.898 1.00 26.41 206 GLY A C 1
ATOM 1603 O O . GLY A 1 206 ? 31.193 12.477 10.468 1.00 26.41 206 GLY A O 1
ATOM 1604 N N . LYS A 1 207 ? 32.960 12.865 9.123 1.00 30.11 207 LYS A N 1
ATOM 1605 C CA . LYS A 1 207 ? 33.421 11.498 8.884 1.00 30.11 207 LYS A CA 1
ATOM 1606 C C . LYS A 1 207 ? 34.445 11.139 9.978 1.00 30.11 207 LYS A C 1
ATOM 1608 O O . LYS A 1 207 ? 35.378 11.923 10.145 1.00 30.11 207 LYS A O 1
ATOM 1613 N N . PRO A 1 208 ? 34.324 10.020 10.713 1.00 33.84 208 PRO A N 1
ATOM 1614 C CA . PRO A 1 208 ? 35.394 9.574 11.601 1.00 33.84 208 PRO A CA 1
ATOM 1615 C C . PRO A 1 208 ? 36.486 8.812 10.819 1.00 33.84 208 PRO A C 1
ATOM 1617 O O . PRO A 1 208 ? 36.230 8.377 9.688 1.00 33.84 208 PRO A O 1
ATOM 1620 N N . PRO A 1 209 ? 37.709 8.724 11.376 1.00 34.69 209 PRO A N 1
ATOM 1621 C CA . PRO A 1 209 ? 38.928 8.459 10.625 1.00 34.69 209 PRO A CA 1
ATOM 1622 C C . PRO A 1 209 ? 39.206 6.978 10.354 1.00 34.69 209 PRO A C 1
ATOM 1624 O O . PRO A 1 209 ? 38.614 6.067 10.927 1.00 34.69 209 PRO A O 1
ATOM 1627 N N . ASP A 1 210 ? 40.135 6.834 9.418 1.00 31.17 210 ASP A N 1
ATOM 1628 C CA . ASP A 1 210 ? 40.738 5.653 8.819 1.00 31.17 210 ASP A CA 1
ATOM 1629 C C . ASP A 1 210 ? 41.820 5.096 9.767 1.00 31.17 210 ASP A C 1
ATOM 1631 O O . ASP A 1 210 ? 42.815 5.774 10.026 1.00 31.17 210 ASP A O 1
ATOM 1635 N N . GLU A 1 211 ? 41.630 3.886 10.298 1.00 31.02 211 GLU A N 1
ATOM 1636 C CA . GLU A 1 211 ? 42.686 3.109 10.957 1.00 31.02 211 GLU A CA 1
ATOM 1637 C C . GLU A 1 211 ? 42.970 1.868 10.109 1.00 31.02 211 GLU A C 1
ATOM 1639 O O . GLU A 1 211 ? 42.133 0.978 9.945 1.00 31.02 211 GLU A O 1
ATOM 1644 N N . GLY A 1 212 ? 44.159 1.856 9.508 1.00 26.91 212 GLY A N 1
ATOM 1645 C CA . GLY A 1 212 ? 44.614 0.809 8.609 1.00 26.91 212 GLY A CA 1
ATOM 1646 C C . GLY A 1 212 ? 45.107 -0.444 9.326 1.00 26.91 212 GLY A C 1
ATOM 1647 O O . GLY A 1 212 ? 45.605 -0.384 10.443 1.00 26.91 212 GLY A O 1
ATOM 1648 N N . MET A 1 213 ? 45.057 -1.569 8.613 1.00 29.89 213 MET A N 1
ATOM 1649 C CA . MET A 1 213 ? 45.942 -2.721 8.809 1.00 29.89 213 MET A CA 1
ATOM 1650 C C . MET A 1 213 ? 46.168 -3.438 7.456 1.00 29.89 213 MET A C 1
ATOM 1652 O O . MET A 1 213 ? 45.358 -3.287 6.537 1.00 29.89 213 MET A O 1
ATOM 1656 N N . PRO A 1 214 ? 47.293 -4.161 7.288 1.00 31.80 214 PRO A N 1
ATOM 1657 C CA . PRO A 1 214 ? 47.985 -4.295 6.013 1.00 31.80 214 PRO A CA 1
ATOM 1658 C C . PRO A 1 214 ? 47.677 -5.583 5.234 1.00 31.80 214 PRO A C 1
ATOM 1660 O O . PRO A 1 214 ? 47.372 -6.631 5.792 1.00 31.80 214 PRO A O 1
ATOM 1663 N N . GLY A 1 215 ? 47.860 -5.462 3.916 1.00 28.23 215 GLY A N 1
ATOM 1664 C CA . GLY A 1 215 ? 48.526 -6.409 3.015 1.00 28.23 215 GLY A CA 1
ATOM 1665 C C . GLY A 1 215 ? 48.285 -7.911 3.170 1.00 28.23 215 GLY A C 1
ATOM 1666 O O . GLY A 1 215 ? 48.980 -8.568 3.936 1.00 28.23 215 GLY A O 1
ATOM 1667 N N . LEU A 1 216 ? 47.477 -8.475 2.266 1.00 29.95 216 LEU A N 1
ATOM 1668 C CA . LEU A 1 216 ? 47.673 -9.838 1.763 1.00 29.95 216 LEU A CA 1
ATOM 1669 C C . LEU A 1 216 ? 47.462 -9.881 0.241 1.00 29.95 216 LEU A C 1
ATOM 1671 O O . LEU A 1 216 ? 46.413 -9.510 -0.283 1.00 29.95 216 LEU A O 1
ATOM 1675 N N . SER A 1 217 ? 48.515 -10.314 -0.449 1.00 32.38 217 SER A N 1
ATOM 1676 C CA . SER A 1 217 ? 48.640 -10.484 -1.898 1.00 32.38 217 SER A CA 1
ATOM 1677 C C . SER A 1 217 ? 47.617 -11.466 -2.495 1.00 32.38 217 SER A C 1
ATOM 1679 O O . SER A 1 217 ? 47.263 -12.453 -1.846 1.00 32.38 217 SER A O 1
ATOM 1681 N N . PRO A 1 218 ? 47.199 -11.292 -3.764 1.00 32.84 218 PRO A N 1
ATOM 1682 C CA . PRO A 1 218 ? 46.372 -12.272 -4.456 1.00 32.84 218 PRO A CA 1
ATOM 1683 C C . PRO A 1 218 ? 47.229 -13.441 -4.965 1.00 32.84 218 PRO A C 1
ATOM 1685 O O . PRO A 1 218 ? 48.042 -13.291 -5.876 1.00 32.84 218 PRO A O 1
ATOM 1688 N N . SER A 1 219 ? 47.026 -14.625 -4.383 1.00 31.31 219 SER A N 1
ATOM 1689 C CA . SER A 1 219 ? 47.544 -15.883 -4.924 1.00 31.31 219 SER A CA 1
ATOM 1690 C C . SER A 1 219 ? 46.722 -16.305 -6.145 1.00 31.31 219 SER A C 1
ATOM 1692 O O . SER A 1 219 ? 45.497 -16.431 -6.086 1.00 31.31 219 SER A O 1
ATOM 1694 N N . ALA A 1 220 ? 47.420 -16.495 -7.262 1.00 34.66 220 ALA A N 1
ATOM 1695 C CA . ALA A 1 220 ? 46.898 -17.042 -8.500 1.00 34.66 220 ALA A CA 1
ATOM 1696 C C . ALA A 1 220 ? 46.631 -18.551 -8.356 1.00 34.66 220 ALA A C 1
ATOM 1698 O O . ALA A 1 220 ? 47.506 -19.313 -7.953 1.00 34.66 220 ALA A O 1
ATOM 1699 N N . GLY A 1 221 ? 45.430 -18.986 -8.744 1.00 30.14 221 GLY A N 1
ATOM 1700 C CA . GLY A 1 221 ? 45.024 -20.392 -8.814 1.00 30.14 221 GLY A CA 1
ATOM 1701 C C . GLY A 1 221 ? 44.068 -20.639 -9.991 1.00 30.14 221 GLY A C 1
ATOM 1702 O O . GLY A 1 221 ? 43.446 -19.697 -10.480 1.00 30.14 221 GLY A O 1
ATOM 1703 N N . PRO A 1 222 ? 43.995 -21.873 -10.518 1.00 30.52 222 PRO A N 1
ATOM 1704 C CA . PRO A 1 222 ? 44.031 -22.108 -11.958 1.00 30.52 222 PRO A CA 1
ATOM 1705 C C . PRO A 1 222 ? 42.676 -22.030 -12.671 1.00 30.52 222 PRO A C 1
ATOM 1707 O O . PRO A 1 222 ? 41.616 -22.354 -12.134 1.00 30.52 222 PRO A O 1
ATOM 1710 N N . ARG A 1 223 ? 42.768 -21.669 -13.959 1.00 39.56 223 ARG A N 1
ATOM 1711 C CA . ARG A 1 223 ? 41.724 -21.767 -14.987 1.00 39.56 223 ARG A CA 1
ATOM 1712 C C . ARG A 1 223 ? 41.043 -23.138 -14.932 1.00 39.56 223 ARG A C 1
ATOM 1714 O O . ARG A 1 223 ? 41.688 -24.155 -15.174 1.00 39.56 223 ARG A O 1
ATOM 1721 N N . ARG A 1 224 ? 39.731 -23.160 -14.674 1.00 33.47 224 ARG A N 1
ATOM 1722 C CA . ARG A 1 224 ? 38.911 -24.373 -14.764 1.00 33.47 224 ARG A CA 1
ATOM 1723 C C . ARG A 1 224 ? 37.964 -24.294 -15.959 1.00 33.47 224 ARG A C 1
ATOM 1725 O O . ARG A 1 224 ? 37.238 -23.322 -16.134 1.00 33.47 224 ARG A O 1
ATOM 1732 N N . ALA A 1 225 ? 38.062 -25.352 -16.757 1.00 32.34 225 ALA A N 1
ATOM 1733 C CA . ALA A 1 225 ? 37.389 -25.689 -18.000 1.00 32.34 225 ALA A CA 1
ATOM 1734 C C . ALA A 1 225 ? 35.956 -25.161 -18.198 1.00 32.34 225 ALA A C 1
ATOM 1736 O O . ALA A 1 225 ? 35.088 -25.260 -17.330 1.00 32.34 225 ALA A O 1
ATOM 1737 N N . SER A 1 226 ? 35.721 -24.723 -19.433 1.00 39.25 226 SER A N 1
ATOM 1738 C CA . SER A 1 226 ? 34.436 -24.622 -20.116 1.00 39.25 226 SER A CA 1
ATOM 1739 C C . SER A 1 226 ? 33.598 -25.895 -19.930 1.00 39.25 226 SER A C 1
ATOM 1741 O O . SER A 1 226 ? 33.821 -26.912 -20.582 1.00 39.25 226 SER A O 1
ATOM 1743 N N . ARG A 1 227 ? 32.596 -25.833 -19.048 1.00 33.03 227 ARG A N 1
ATOM 1744 C CA . ARG A 1 227 ? 31.473 -26.780 -19.018 1.00 33.03 227 ARG A CA 1
ATOM 1745 C C . ARG A 1 227 ? 30.259 -26.112 -19.650 1.00 33.03 227 ARG A C 1
ATOM 1747 O O . ARG A 1 227 ? 29.924 -24.981 -19.299 1.00 33.03 227 ARG A O 1
ATOM 1754 N N . GLY A 1 228 ? 29.660 -26.809 -20.614 1.00 32.12 228 GLY A N 1
ATOM 1755 C CA . GLY A 1 228 ? 28.531 -26.348 -21.413 1.00 32.12 228 GLY A CA 1
ATOM 1756 C C . GLY A 1 228 ? 27.388 -25.793 -20.566 1.00 32.12 228 GLY A C 1
ATOM 1757 O O . GLY A 1 228 ? 27.091 -26.300 -19.485 1.00 32.12 228 GLY A O 1
ATOM 1758 N N . ARG A 1 229 ? 26.762 -24.728 -21.079 1.00 31.30 229 ARG A N 1
ATOM 1759 C CA . ARG A 1 229 ? 25.499 -24.186 -20.571 1.00 31.30 229 ARG A CA 1
ATOM 1760 C C . ARG A 1 229 ? 24.458 -25.313 -20.544 1.00 31.30 229 ARG A C 1
ATOM 1762 O O . ARG A 1 229 ? 24.136 -25.820 -21.615 1.00 31.30 229 ARG A O 1
ATOM 1769 N N . PRO A 1 230 ? 23.876 -25.656 -19.385 1.00 33.03 230 PRO A N 1
ATOM 1770 C CA . PRO A 1 230 ? 22.588 -26.324 -19.369 1.00 33.03 230 PRO A CA 1
ATOM 1771 C C . PRO A 1 230 ? 21.582 -25.343 -19.972 1.00 33.03 230 PRO A C 1
ATOM 1773 O O . PRO A 1 230 ? 21.423 -24.222 -19.478 1.00 33.03 230 PRO A O 1
ATOM 1776 N N . GLN A 1 231 ? 20.973 -25.734 -21.085 1.00 32.69 231 GLN A N 1
ATOM 1777 C CA . GLN A 1 231 ? 19.814 -25.058 -21.643 1.00 32.69 231 GLN A CA 1
ATOM 1778 C C . GLN A 1 231 ? 18.723 -25.119 -20.570 1.00 32.69 231 GLN A C 1
ATOM 1780 O O . GLN A 1 231 ? 18.274 -26.195 -20.193 1.00 32.69 231 GLN A O 1
ATOM 1785 N N . ALA A 1 232 ? 18.415 -23.970 -19.970 1.00 34.19 232 ALA A N 1
ATOM 1786 C CA . ALA A 1 232 ? 17.364 -23.882 -18.972 1.00 34.19 232 ALA A CA 1
ATOM 1787 C C . ALA A 1 232 ? 16.032 -24.057 -19.697 1.00 34.19 232 ALA A C 1
ATOM 1789 O O . ALA A 1 232 ? 15.682 -23.220 -20.533 1.00 34.19 232 ALA A O 1
ATOM 1790 N N . ASP A 1 233 ? 15.321 -25.135 -19.381 1.00 32.91 233 ASP A N 1
ATOM 1791 C CA . ASP A 1 233 ? 13.959 -25.331 -19.851 1.00 32.91 233 ASP A CA 1
ATOM 1792 C C . ASP A 1 233 ? 13.088 -24.125 -19.466 1.00 32.91 233 ASP A C 1
ATOM 1794 O O . ASP A 1 233 ? 13.248 -23.555 -18.373 1.00 32.91 233 ASP A O 1
ATOM 1798 N N . PRO A 1 234 ? 12.160 -23.705 -20.342 1.00 38.75 234 PRO A N 1
ATOM 1799 C CA . PRO A 1 234 ? 11.201 -22.664 -20.023 1.00 38.75 234 PRO A CA 1
ATOM 1800 C C . PRO A 1 234 ? 10.275 -23.177 -18.916 1.00 38.75 234 PRO A C 1
ATOM 1802 O O . PRO A 1 234 ? 9.303 -23.886 -19.163 1.00 38.75 234 PRO A O 1
ATOM 1805 N N . VAL A 1 235 ? 10.587 -22.826 -17.667 1.00 41.69 235 VAL A N 1
ATOM 1806 C CA . VAL A 1 235 ? 9.703 -23.098 -16.532 1.00 41.69 235 VAL A CA 1
ATOM 1807 C C . VAL A 1 235 ? 8.378 -22.387 -16.789 1.00 41.69 235 VAL A C 1
ATOM 1809 O O . VAL A 1 235 ? 8.336 -21.158 -16.897 1.00 41.69 235 VAL A O 1
ATOM 1812 N N . GLN A 1 236 ? 7.308 -23.173 -16.911 1.00 38.88 236 GLN A N 1
ATOM 1813 C CA . GLN A 1 236 ? 5.970 -22.664 -17.178 1.00 38.88 236 GLN A CA 1
ATOM 1814 C C . GLN A 1 236 ? 5.539 -21.674 -16.074 1.00 38.88 236 GLN A C 1
ATOM 1816 O O . GLN A 1 236 ? 5.694 -21.981 -14.886 1.00 38.88 236 GLN A O 1
ATOM 1821 N N . PRO A 1 237 ? 4.961 -20.510 -16.431 1.00 42.88 237 PRO A N 1
ATOM 1822 C CA . PRO A 1 237 ? 4.527 -19.472 -15.488 1.00 42.88 237 PRO A CA 1
ATOM 1823 C C . PRO A 1 237 ? 3.641 -19.970 -14.331 1.00 42.88 237 PRO A C 1
ATOM 1825 O O . PRO A 1 237 ? 3.700 -19.416 -13.233 1.00 42.88 237 PRO A O 1
ATOM 1828 N N . GLY A 1 238 ? 2.871 -21.047 -14.543 1.00 44.09 238 GLY A N 1
ATOM 1829 C CA . GLY A 1 238 ? 1.919 -21.592 -13.567 1.00 44.09 238 GLY A CA 1
ATOM 1830 C C . GLY A 1 238 ? 2.541 -22.150 -12.278 1.00 44.09 238 GLY A C 1
ATOM 1831 O O . GLY A 1 238 ? 1.966 -21.985 -11.205 1.00 44.09 238 GLY A O 1
ATOM 1832 N N . LEU A 1 239 ? 3.743 -22.738 -12.335 1.00 40.28 239 LEU A N 1
ATOM 1833 C CA . LEU A 1 239 ? 4.419 -23.287 -11.142 1.00 40.28 239 LEU A CA 1
ATOM 1834 C C . LEU A 1 239 ? 5.139 -22.202 -10.317 1.00 40.28 239 LEU A C 1
ATOM 1836 O O . LEU A 1 239 ? 5.383 -22.365 -9.121 1.00 40.28 239 LEU A O 1
ATOM 1840 N N . LEU A 1 240 ? 5.448 -21.060 -10.938 1.00 42.94 240 LEU A N 1
ATOM 1841 C CA . LEU A 1 240 ? 6.155 -19.937 -10.313 1.00 42.94 240 LEU A CA 1
ATOM 1842 C C . LEU A 1 240 ? 5.238 -19.127 -9.383 1.00 42.94 240 LEU A C 1
ATOM 1844 O O . LEU A 1 240 ? 5.691 -18.634 -8.345 1.00 42.94 240 LEU A O 1
ATOM 1848 N N . GLY A 1 241 ? 3.942 -19.048 -9.707 1.00 48.00 241 GLY A N 1
ATOM 1849 C CA . GLY A 1 241 ? 2.929 -18.446 -8.840 1.00 48.00 241 GLY A CA 1
ATOM 1850 C C . GLY A 1 241 ? 2.829 -19.155 -7.487 1.00 48.00 241 GLY A C 1
ATOM 1851 O O . GLY A 1 241 ? 2.911 -18.504 -6.450 1.00 48.00 241 GLY A O 1
ATOM 1852 N N . GLN A 1 242 ? 2.805 -20.490 -7.483 1.00 47.44 242 GLN A N 1
A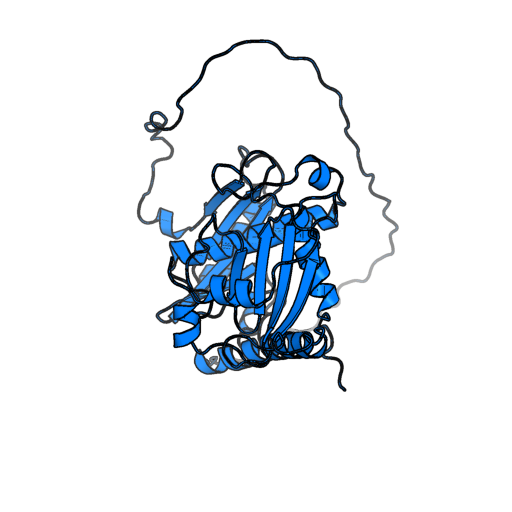TOM 1853 C CA . GLN A 1 242 ? 2.487 -21.304 -6.301 1.00 47.44 242 GLN A CA 1
ATOM 1854 C C . GLN A 1 242 ? 3.435 -21.084 -5.104 1.00 47.44 242 GLN A C 1
ATOM 1856 O O . GLN A 1 242 ? 2.988 -21.005 -3.960 1.00 47.44 242 GLN A O 1
ATOM 1861 N N . HIS A 1 243 ? 4.742 -20.915 -5.334 1.00 44.19 243 HIS A N 1
ATOM 1862 C CA . HIS A 1 243 ? 5.706 -20.681 -4.246 1.00 44.19 243 HIS A CA 1
ATOM 1863 C C . HIS A 1 243 ? 5.761 -19.220 -3.759 1.00 44.19 243 HIS A C 1
ATOM 1865 O O . HIS A 1 243 ? 6.094 -18.983 -2.597 1.00 44.19 243 HIS A O 1
ATOM 1871 N N . SER A 1 244 ? 5.445 -18.249 -4.627 1.00 50.47 244 SER A N 1
ATOM 1872 C CA . SER A 1 244 ? 5.242 -16.830 -4.260 1.00 50.47 244 SER A CA 1
ATOM 1873 C C . SER A 1 244 ? 4.068 -16.702 -3.321 1.00 50.47 244 SER A C 1
ATOM 1875 O O . SER A 1 244 ? 4.185 -16.155 -2.224 1.00 50.47 244 SER A O 1
ATOM 1877 N N . SER A 1 245 ? 2.966 -17.304 -3.767 1.00 60.75 245 SER A N 1
ATOM 1878 C CA . SER A 1 245 ? 1.739 -17.418 -3.021 1.00 60.75 245 SER A CA 1
ATOM 1879 C C . SER A 1 245 ? 2.039 -18.073 -1.691 1.00 60.75 245 SER A C 1
ATOM 1881 O O . SER A 1 245 ? 1.638 -17.528 -0.686 1.00 60.75 245 SER A O 1
ATOM 1883 N N . ARG A 1 246 ? 2.857 -19.131 -1.621 1.00 65.12 246 ARG A N 1
ATOM 1884 C CA . ARG A 1 246 ? 3.151 -19.789 -0.342 1.00 65.12 246 ARG A CA 1
ATOM 1885 C C . ARG A 1 246 ? 3.714 -18.862 0.744 1.00 65.12 246 ARG A C 1
ATOM 1887 O O . ARG A 1 246 ? 3.209 -18.910 1.854 1.00 65.12 246 ARG A O 1
ATOM 1894 N N . ARG A 1 247 ? 4.708 -18.009 0.466 1.00 67.50 247 ARG A N 1
ATOM 1895 C CA . ARG A 1 247 ? 5.245 -17.091 1.499 1.00 67.50 247 ARG A CA 1
ATOM 1896 C C . ARG A 1 247 ? 4.273 -15.976 1.870 1.00 67.50 247 ARG A C 1
ATOM 1898 O O . ARG A 1 247 ? 4.215 -15.591 3.032 1.00 67.50 247 ARG A O 1
ATOM 1905 N N . ILE A 1 248 ? 3.536 -15.460 0.888 1.00 73.56 248 ILE A N 1
ATOM 1906 C CA . ILE A 1 248 ? 2.483 -14.468 1.126 1.00 73.56 248 ILE A CA 1
ATOM 1907 C C . ILE A 1 248 ? 1.381 -15.099 1.984 1.00 73.56 248 ILE A C 1
ATOM 1909 O O . ILE A 1 248 ? 1.028 -14.539 3.010 1.00 73.56 248 ILE A O 1
ATOM 1913 N N . LEU A 1 249 ? 0.941 -16.309 1.640 1.00 77.38 249 LEU A N 1
ATOM 1914 C CA . LEU A 1 249 ? -0.054 -17.098 2.363 1.00 77.38 249 LEU A CA 1
ATOM 1915 C C . LEU A 1 249 ? 0.418 -17.469 3.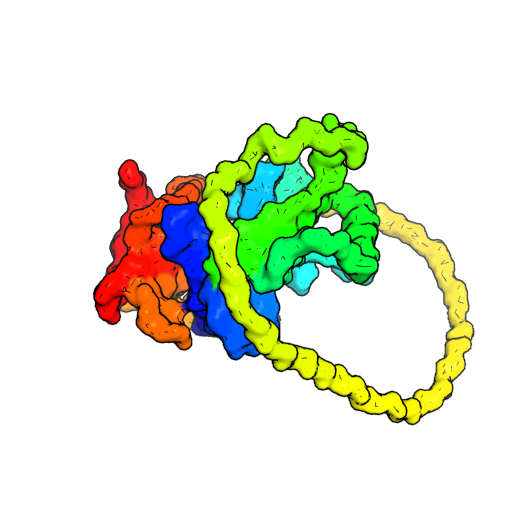773 1.00 77.38 249 LEU A C 1
ATOM 1917 O O . LEU A 1 249 ? -0.374 -17.391 4.701 1.00 77.38 249 LEU A O 1
ATOM 1921 N N . GLU A 1 250 ? 1.689 -17.845 3.956 1.00 81.88 250 GLU A N 1
ATOM 1922 C CA . GLU A 1 250 ? 2.290 -18.094 5.276 1.00 81.88 250 GLU A CA 1
ATOM 1923 C C . GLU A 1 250 ? 2.311 -16.808 6.118 1.00 81.88 250 GLU A C 1
ATOM 1925 O O . GLU A 1 250 ? 1.982 -16.838 7.302 1.00 81.88 250 GLU A O 1
ATOM 1930 N N . GLY A 1 251 ? 2.640 -15.666 5.505 1.00 83.69 251 GLY A N 1
ATOM 1931 C CA . GLY A 1 251 ? 2.574 -14.355 6.148 1.00 83.69 251 GLY A CA 1
ATOM 1932 C C . GLY A 1 251 ? 1.148 -13.960 6.536 1.00 83.69 251 GLY A C 1
ATOM 1933 O O . GLY A 1 251 ? 0.910 -13.603 7.683 1.00 83.69 251 GLY A O 1
ATOM 1934 N N . GLU A 1 252 ? 0.189 -14.068 5.617 1.00 88.50 252 GLU A N 1
ATOM 1935 C CA . GLU A 1 252 ? -1.233 -13.801 5.868 1.00 88.50 252 GLU A CA 1
ATOM 1936 C C . GLU A 1 252 ? -1.818 -14.757 6.913 1.00 88.50 252 GLU A C 1
ATOM 1938 O O . GLU A 1 252 ? -2.603 -14.334 7.756 1.00 88.50 252 GLU A O 1
ATOM 1943 N N . ALA A 1 253 ? -1.416 -16.031 6.907 1.00 89.75 253 ALA A N 1
ATOM 1944 C CA . ALA A 1 253 ? -1.818 -16.999 7.922 1.00 89.75 253 ALA A CA 1
ATOM 1945 C C . ALA A 1 253 ? -1.287 -16.602 9.300 1.00 89.75 253 ALA A C 1
ATOM 1947 O O . ALA A 1 253 ? -2.059 -16.549 10.252 1.00 89.75 253 ALA A O 1
ATOM 1948 N N . TYR A 1 254 ? -0.011 -16.232 9.400 1.00 91.62 254 TYR A N 1
ATOM 1949 C CA . TYR A 1 254 ? 0.559 -15.755 10.657 1.00 91.62 254 TYR A CA 1
ATOM 1950 C C . TYR A 1 254 ? -0.090 -14.447 11.139 1.00 91.62 254 TYR A C 1
ATOM 1952 O O . TYR A 1 254 ? -0.346 -14.270 12.334 1.00 91.62 254 TYR A O 1
ATOM 1960 N N . LEU A 1 255 ? -0.417 -13.534 10.219 1.00 93.94 255 LEU A N 1
ATOM 1961 C CA . LEU A 1 255 ? -1.183 -12.329 10.540 1.00 93.94 255 LEU A CA 1
ATOM 1962 C C . LEU A 1 255 ? -2.577 -12.678 11.060 1.00 93.94 255 LEU A C 1
ATOM 1964 O O . LEU A 1 255 ? -2.995 -12.111 12.063 1.00 93.94 255 LEU A O 1
ATOM 1968 N N . PHE A 1 256 ? -3.269 -13.631 10.435 1.00 94.94 256 PHE A N 1
ATOM 1969 C CA . PHE A 1 256 ? -4.579 -14.091 10.886 1.00 94.94 256 PHE A CA 1
ATOM 1970 C C . PHE A 1 256 ? -4.519 -14.726 12.276 1.00 94.94 256 PHE A C 1
ATOM 1972 O O . PHE A 1 256 ? -5.339 -14.409 13.133 1.00 94.94 256 PHE A O 1
ATOM 1979 N N . GLU A 1 257 ? -3.538 -15.593 12.530 1.00 94.69 257 GLU A N 1
ATOM 1980 C CA . GLU A 1 257 ? -3.352 -16.258 13.825 1.00 94.69 257 GLU A CA 1
ATOM 1981 C C . GLU A 1 257 ? -3.089 -15.256 14.957 1.00 94.69 257 GLU A C 1
ATOM 1983 O O . GLU A 1 257 ? -3.623 -15.407 16.059 1.00 94.69 257 GLU A O 1
ATOM 1988 N N . THR A 1 258 ? -2.310 -14.211 14.673 1.00 95.44 258 THR A N 1
ATOM 1989 C CA . THR A 1 258 ? -1.920 -13.188 15.656 1.00 95.44 258 THR A CA 1
ATOM 1990 C C . THR A 1 258 ? -2.880 -11.999 15.738 1.00 95.44 258 THR A C 1
ATOM 1992 O O . THR A 1 258 ? -2.747 -11.178 16.648 1.00 95.44 258 THR A O 1
ATOM 1995 N N . ALA A 1 259 ? -3.848 -11.894 14.824 1.00 95.44 259 ALA A N 1
ATOM 1996 C CA . ALA A 1 259 ? -4.875 -10.862 14.857 1.00 95.44 259 ALA A CA 1
ATOM 1997 C C . ALA A 1 259 ? -5.844 -11.078 16.032 1.00 95.44 259 ALA A C 1
ATOM 1999 O O . ALA A 1 259 ? -6.180 -12.221 16.359 1.00 95.44 259 ALA A O 1
ATOM 2000 N N . PRO A 1 260 ? -6.326 -10.004 16.681 1.00 94.62 260 PRO A N 1
ATOM 2001 C CA . PRO A 1 260 ? -7.320 -10.127 17.737 1.00 94.62 260 PRO A CA 1
ATOM 2002 C C . PRO A 1 260 ? -8.616 -10.727 17.181 1.00 94.62 260 PRO A C 1
ATOM 2004 O O . PRO A 1 260 ? -9.079 -10.366 16.097 1.00 94.62 260 PRO A O 1
ATOM 2007 N N . ALA A 1 261 ? -9.204 -11.662 17.931 1.00 92.06 261 ALA A N 1
ATOM 2008 C CA . ALA A 1 261 ? -10.541 -12.147 17.620 1.00 92.06 261 ALA A CA 1
ATOM 2009 C C . ALA A 1 261 ? -11.547 -11.009 17.820 1.00 92.06 261 ALA A C 1
ATOM 2011 O O . ALA A 1 261 ? -11.485 -10.294 18.821 1.00 92.06 261 ALA A O 1
ATOM 2012 N N . MET A 1 262 ? -12.473 -10.863 16.880 1.00 87.25 262 MET A N 1
ATOM 2013 C CA . MET A 1 262 ? -13.600 -9.957 17.055 1.00 87.25 262 MET A CA 1
ATOM 2014 C C . MET A 1 262 ? -14.671 -10.657 17.900 1.00 87.25 262 MET A C 1
ATOM 2016 O O . MET A 1 262 ? -14.896 -11.858 17.760 1.00 87.25 262 MET A O 1
ATOM 2020 N N . THR A 1 263 ? -15.286 -9.931 18.830 1.00 75.69 263 THR A N 1
ATOM 2021 C CA . THR A 1 263 ? -16.285 -10.475 19.757 1.00 75.69 263 THR A CA 1
ATOM 2022 C C . THR A 1 263 ? -17.704 -10.389 19.179 1.00 75.69 263 THR A C 1
ATOM 2024 O O . THR A 1 263 ? -18.093 -9.366 18.612 1.00 75.69 263 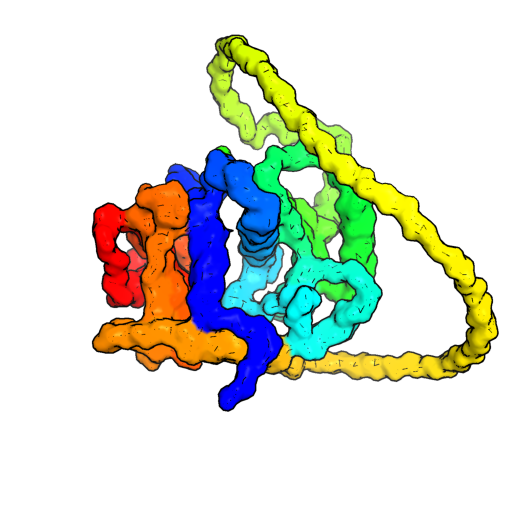THR A O 1
ATOM 2027 N N . GLY A 1 264 ? -18.493 -11.458 19.357 1.00 67.69 264 GLY A N 1
ATOM 2028 C CA . GLY A 1 264 ? -19.898 -11.556 18.923 1.00 67.69 264 GLY A CA 1
ATOM 2029 C C . GLY A 1 264 ? -20.084 -11.795 17.416 1.00 67.69 264 GLY A C 1
ATOM 2030 O O . GLY A 1 264 ? -19.170 -12.264 16.742 1.00 67.69 264 GLY A O 1
ATOM 2031 N N . ASP A 1 265 ? -21.246 -11.409 16.875 1.00 61.22 265 ASP A N 1
ATOM 2032 C CA . ASP A 1 265 ? -21.598 -11.526 15.439 1.00 61.22 265 ASP A CA 1
ATOM 2033 C C . ASP A 1 265 ? -20.704 -10.687 14.507 1.00 61.22 265 ASP A C 1
ATOM 2035 O O . ASP A 1 265 ? -20.792 -10.760 13.288 1.00 61.22 265 ASP A O 1
ATOM 2039 N N . ARG A 1 266 ? -19.780 -9.911 15.080 1.00 69.69 266 ARG A N 1
ATOM 2040 C CA . ARG A 1 266 ? -18.809 -9.061 14.380 1.00 69.69 266 ARG A CA 1
ATOM 2041 C C . ARG A 1 266 ? -17.552 -9.822 13.944 1.00 69.69 266 ARG A C 1
ATOM 2043 O O . ARG A 1 266 ? -16.547 -9.203 13.628 1.00 69.69 266 ARG A O 1
ATOM 2050 N N . GLY A 1 267 ? -17.567 -11.150 14.010 1.00 81.94 267 GLY A N 1
ATOM 2051 C CA . GLY A 1 267 ? -16.441 -12.013 13.650 1.00 81.94 267 GLY A CA 1
ATOM 2052 C C . GLY A 1 267 ? -16.396 -12.436 12.190 1.00 81.94 267 GLY A C 1
ATOM 2053 O O . GLY A 1 267 ? -15.540 -13.251 11.854 1.00 81.94 267 GLY A O 1
ATOM 2054 N N . HIS A 1 268 ? -17.306 -11.941 11.346 1.00 89.25 268 HIS A N 1
ATOM 2055 C CA . HIS A 1 268 ? -17.416 -12.376 9.960 1.00 89.25 268 HIS A CA 1
ATOM 2056 C C . HIS A 1 268 ? -17.538 -11.203 8.985 1.00 89.25 268 HIS A C 1
ATOM 2058 O O . HIS A 1 268 ? -18.002 -10.133 9.358 1.00 89.25 268 HIS A O 1
ATOM 2064 N N . LEU A 1 269 ? -17.084 -11.431 7.751 1.00 87.19 269 LEU A N 1
ATOM 2065 C CA . LEU A 1 269 ? -17.305 -10.586 6.581 1.00 87.19 269 LEU A CA 1
ATOM 2066 C C . LEU A 1 269 ? -17.675 -11.495 5.409 1.00 87.19 269 LEU A C 1
ATOM 2068 O O . LEU A 1 269 ? -16.834 -12.287 4.980 1.00 87.19 269 LEU A O 1
ATOM 2072 N N . LEU A 1 270 ? -18.900 -11.396 4.884 1.00 85.12 270 LEU A N 1
ATOM 2073 C CA . LEU A 1 270 ? -19.374 -12.239 3.767 1.00 85.12 270 LEU A CA 1
ATOM 2074 C C . LEU A 1 270 ? -19.082 -13.742 3.993 1.00 85.12 270 LEU A C 1
ATOM 2076 O O . LEU A 1 270 ? -18.360 -14.370 3.211 1.00 85.12 270 LEU A O 1
ATOM 2080 N N . ASP A 1 271 ? -19.567 -14.291 5.113 1.00 86.94 271 ASP A N 1
ATOM 2081 C CA . ASP A 1 271 ? -19.413 -15.699 5.538 1.00 86.94 271 ASP A CA 1
ATOM 2082 C C . ASP A 1 271 ? -17.967 -16.186 5.759 1.00 86.94 271 ASP A C 1
ATOM 2084 O O . ASP A 1 271 ? -17.680 -17.391 5.802 1.00 86.94 271 ASP A O 1
ATOM 2088 N N . ARG A 1 272 ? -17.022 -15.254 5.896 1.00 90.81 272 ARG A N 1
ATOM 2089 C CA . ARG A 1 272 ? -15.609 -15.529 6.191 1.00 90.81 272 ARG A CA 1
ATOM 2090 C C . ARG A 1 272 ? -15.268 -15.010 7.561 1.00 90.81 272 ARG A C 1
ATOM 2092 O O . ARG A 1 272 ? -15.696 -13.919 7.916 1.00 90.81 272 ARG A O 1
ATOM 2099 N N . GLN A 1 273 ? -14.476 -15.760 8.313 1.00 93.50 273 GLN A N 1
ATOM 2100 C CA . GLN A 1 273 ? -14.055 -15.306 9.627 1.00 93.50 273 GLN A CA 1
ATOM 2101 C C . GLN A 1 273 ? -13.082 -14.136 9.462 1.00 93.50 273 GLN A C 1
ATOM 2103 O O . GLN A 1 273 ? -12.050 -14.263 8.806 1.00 93.50 273 GLN A O 1
ATOM 2108 N N . LEU A 1 274 ? -13.401 -13.005 10.081 1.00 94.25 274 LEU A N 1
ATOM 2109 C CA . LEU A 1 274 ? -12.595 -11.796 10.095 1.00 94.25 274 LEU A CA 1
ATOM 2110 C C . LEU A 1 274 ? -11.990 -11.600 11.487 1.00 94.25 274 LEU A C 1
ATOM 2112 O O . LEU A 1 274 ? -12.682 -11.604 12.506 1.00 94.25 274 LEU A O 1
ATOM 2116 N N . ARG A 1 275 ? -10.673 -11.404 11.529 1.00 95.75 275 ARG A N 1
ATOM 2117 C CA . ARG A 1 275 ? -9.935 -11.018 12.737 1.00 95.75 275 ARG A CA 1
ATOM 2118 C C . ARG A 1 275 ? -9.245 -9.688 12.493 1.00 95.75 275 ARG A C 1
ATOM 2120 O O . ARG A 1 275 ? -8.780 -9.426 11.388 1.00 95.75 275 ARG A O 1
ATOM 2127 N N . GLY A 1 276 ? -9.165 -8.843 13.510 1.00 95.12 276 GLY A N 1
ATOM 2128 C CA . GLY A 1 276 ? -8.636 -7.495 13.351 1.00 95.12 276 GLY A CA 1
ATOM 2129 C C . GLY A 1 276 ? -9.214 -6.512 14.351 1.00 95.12 276 GLY A C 1
ATOM 2130 O O . GLY A 1 276 ? -10.025 -6.858 15.208 1.00 95.12 276 GLY A O 1
ATOM 2131 N N . ALA A 1 277 ? -8.755 -5.274 14.254 1.00 93.62 277 ALA A N 1
ATOM 2132 C CA . ALA A 1 277 ? -9.134 -4.206 15.153 1.00 93.62 277 ALA A CA 1
ATOM 2133 C C . ALA A 1 277 ? -9.071 -2.856 14.446 1.00 93.62 277 ALA A C 1
ATOM 2135 O O . ALA A 1 277 ? -8.205 -2.607 13.601 1.00 93.62 277 ALA A O 1
ATOM 2136 N N . TRP A 1 278 ? -9.981 -1.983 14.864 1.00 93.19 278 TRP A N 1
ATOM 2137 C CA . TRP A 1 278 ? -9.878 -0.554 14.632 1.00 93.19 278 TRP A CA 1
ATOM 2138 C C . TRP A 1 278 ? -8.809 0.043 15.545 1.00 93.19 278 TRP A C 1
ATOM 2140 O O . TRP A 1 278 ? -8.660 -0.360 16.700 1.00 93.19 278 TRP A O 1
ATOM 2150 N N . THR A 1 279 ? -8.078 1.024 15.034 1.00 92.25 279 THR A N 1
ATOM 2151 C CA . THR A 1 279 ? -7.079 1.789 15.775 1.00 92.25 279 THR A CA 1
ATOM 2152 C C . THR A 1 279 ? -7.166 3.258 15.384 1.00 92.25 279 THR A C 1
ATOM 2154 O O . THR A 1 279 ? -7.484 3.585 14.243 1.00 92.25 279 THR A O 1
ATOM 2157 N N . HIS A 1 280 ? -6.889 4.155 16.324 1.00 91.12 280 HIS A N 1
ATOM 2158 C CA . HIS A 1 280 ? -6.847 5.591 16.048 1.00 91.12 280 HIS A CA 1
ATOM 2159 C C . HIS A 1 280 ? -5.632 5.937 15.189 1.00 91.12 280 HIS A C 1
ATOM 2161 O O . HIS A 1 280 ? -4.522 5.535 15.527 1.00 91.12 280 HIS A O 1
ATOM 2167 N N . LEU A 1 281 ? -5.767 6.777 14.166 1.00 88.44 281 LEU A N 1
ATOM 2168 C CA . LEU A 1 281 ? -4.616 7.358 13.457 1.00 88.44 281 LEU A CA 1
ATOM 2169 C C . LEU A 1 281 ? -3.991 8.562 14.186 1.00 88.44 281 LEU A C 1
ATOM 2171 O O . LEU A 1 281 ? -3.001 9.126 13.725 1.00 88.44 281 LEU A O 1
ATOM 2175 N N . ASP A 1 282 ? -4.489 8.876 15.384 1.00 81.06 282 ASP A N 1
ATOM 2176 C CA . ASP A 1 282 ? -4.137 10.031 16.222 1.00 81.06 282 ASP A CA 1
ATOM 2177 C C . ASP A 1 282 ? -2.742 9.960 16.879 1.00 81.06 282 ASP A C 1
ATOM 2179 O O . ASP A 1 282 ? -2.546 10.381 18.017 1.00 81.06 282 ASP A O 1
ATOM 2183 N N . LEU A 1 283 ? -1.735 9.417 16.190 1.00 83.62 283 LEU A N 1
ATOM 2184 C CA . LEU A 1 283 ? -0.356 9.379 16.700 1.00 83.62 283 LEU A CA 1
ATOM 2185 C C . LEU A 1 283 ? 0.248 10.777 16.896 1.00 83.62 283 LEU A C 1
ATOM 2187 O O . LEU A 1 283 ? 1.202 10.933 17.650 1.00 83.62 283 LEU A O 1
ATOM 2191 N N . LEU A 1 284 ? -0.290 11.776 16.197 1.00 80.31 284 LEU A N 1
ATOM 2192 C CA . LEU A 1 284 ? 0.243 13.138 16.122 1.00 80.31 284 LEU A CA 1
ATOM 2193 C C . LEU A 1 284 ? -0.795 14.180 16.562 1.00 80.31 284 LEU A C 1
ATOM 2195 O O . LEU A 1 284 ? -0.761 15.324 16.108 1.00 80.31 284 LEU A O 1
ATOM 2199 N N . GLY A 1 285 ? -1.757 13.764 17.387 1.00 74.19 285 GLY A N 1
ATOM 2200 C CA . GLY A 1 285 ? -2.891 14.576 17.826 1.00 74.19 285 GLY A CA 1
ATOM 2201 C C . GLY A 1 285 ? -4.233 14.071 17.286 1.00 74.19 285 GLY A C 1
ATOM 2202 O O . GLY A 1 285 ? -4.248 13.209 16.408 1.00 74.19 285 GLY A O 1
ATOM 2203 N N . PRO A 1 286 ? -5.353 14.587 17.819 1.00 72.88 286 PRO A N 1
ATOM 2204 C CA . PRO A 1 286 ? -6.693 14.126 17.478 1.00 72.88 286 PRO A CA 1
ATOM 2205 C C . PRO A 1 286 ? -7.031 14.489 16.029 1.00 72.88 286 PRO A C 1
ATOM 2207 O O . PRO A 1 286 ? -7.142 15.658 15.673 1.00 72.88 286 PRO A O 1
ATOM 2210 N N . THR A 1 287 ? -7.187 13.469 15.198 1.00 72.00 287 THR A N 1
ATOM 2211 C CA . THR A 1 287 ? -7.631 13.557 13.803 1.00 72.00 287 THR A CA 1
ATOM 2212 C C . THR A 1 287 ? -9.070 13.080 13.633 1.00 72.00 287 THR A C 1
ATOM 2214 O O . THR A 1 287 ? -9.638 13.261 12.561 1.00 72.00 287 THR A O 1
ATOM 2217 N N . GLY A 1 288 ? -9.650 12.425 14.650 1.00 82.00 288 GLY A N 1
ATOM 2218 C CA . GLY A 1 288 ? -10.950 11.754 14.522 1.00 82.00 288 GLY A CA 1
ATOM 2219 C C . GLY A 1 288 ? -10.928 10.644 13.467 1.00 82.00 288 GLY A C 1
ATOM 2220 O O . GLY A 1 288 ? -11.963 10.273 12.926 1.00 82.00 288 GLY A O 1
ATOM 2221 N N . THR A 1 289 ? -9.740 10.147 13.113 1.00 88.06 289 THR A N 1
ATOM 2222 C CA . THR A 1 289 ? -9.581 9.182 12.029 1.00 88.06 289 THR A CA 1
ATOM 2223 C C . THR A 1 289 ? -9.263 7.815 12.603 1.00 88.06 289 THR A C 1
ATOM 2225 O O . THR A 1 289 ? -8.339 7.657 13.407 1.00 88.06 289 THR A O 1
ATOM 2228 N N . TYR A 1 290 ? -10.016 6.811 12.167 1.00 91.06 290 TYR A N 1
ATOM 2229 C CA . TYR A 1 290 ? -9.778 5.421 12.518 1.00 91.06 290 TYR A CA 1
ATOM 2230 C C . TYR A 1 290 ? -9.302 4.638 11.307 1.00 91.06 290 TYR A C 1
ATOM 2232 O O . TYR A 1 290 ? -9.747 4.845 10.182 1.00 91.06 290 TYR A O 1
ATOM 2240 N N . PHE A 1 291 ? -8.412 3.694 11.576 1.00 92.50 291 PHE A N 1
ATOM 2241 C CA . PHE A 1 291 ? -7.912 2.730 10.618 1.00 92.50 291 PHE A CA 1
ATOM 2242 C C . PHE A 1 291 ? -8.255 1.320 11.087 1.00 92.50 291 PHE A C 1
ATOM 2244 O O . PHE A 1 291 ? -8.015 0.964 12.242 1.00 92.50 291 PHE A O 1
ATOM 2251 N N . PHE A 1 292 ? -8.800 0.510 10.192 1.00 93.75 292 PHE A N 1
ATOM 2252 C CA . PHE A 1 292 ? -9.020 -0.910 10.400 1.00 93.75 292 PHE A CA 1
ATOM 2253 C C . PHE A 1 292 ? -8.006 -1.710 9.597 1.00 93.75 292 PHE A C 1
ATOM 2255 O O . PHE A 1 292 ? -7.888 -1.529 8.386 1.00 93.75 292 PHE A O 1
ATOM 2262 N N . LEU A 1 293 ? -7.340 -2.651 10.266 1.00 95.50 293 LEU A N 1
ATOM 2263 C CA . LEU A 1 293 ? -6.637 -3.744 9.603 1.00 95.50 293 LEU A CA 1
ATOM 2264 C C . LEU A 1 293 ? -7.320 -5.054 9.977 1.00 95.50 293 LEU A C 1
ATOM 2266 O O . LEU A 1 293 ? -7.273 -5.474 11.135 1.00 95.50 293 LEU A O 1
ATOM 2270 N N . GLY A 1 294 ? -7.916 -5.700 8.988 1.00 95.12 294 GLY A N 1
ATOM 2271 C CA . GLY A 1 294 ? -8.548 -7.001 9.087 1.00 95.12 294 GLY A CA 1
ATOM 2272 C C . GLY A 1 294 ? -7.799 -8.065 8.297 1.00 95.12 294 GLY A C 1
ATOM 2273 O O . GLY A 1 294 ? -7.138 -7.778 7.298 1.00 95.12 294 GLY A O 1
ATOM 2274 N N . VAL A 1 295 ? -7.917 -9.307 8.748 1.00 95.50 295 VAL A N 1
ATOM 2275 C CA . VAL A 1 295 ? -7.401 -10.493 8.072 1.00 95.50 295 VAL A CA 1
ATOM 2276 C C . VAL A 1 295 ? -8.489 -11.558 8.075 1.00 95.50 295 VAL A C 1
ATOM 2278 O O . VAL A 1 295 ? -9.036 -11.891 9.127 1.00 95.50 295 VAL A O 1
ATOM 2281 N N . LEU A 1 296 ? -8.796 -12.089 6.899 1.00 94.56 296 LEU A N 1
ATOM 2282 C CA . LEU A 1 296 ? -9.778 -13.145 6.689 1.00 94.56 296 LEU A CA 1
ATOM 2283 C C . LEU A 1 296 ? -9.143 -14.526 6.867 1.00 94.56 296 LEU A C 1
ATOM 2285 O O . LEU A 1 296 ? -7.951 -14.714 6.606 1.00 94.56 296 LEU A O 1
ATOM 2289 N N . ASP A 1 297 ? -9.930 -15.521 7.265 1.00 94.00 297 ASP A N 1
ATOM 2290 C CA . ASP A 1 297 ? -9.519 -16.932 7.279 1.00 94.00 297 ASP A CA 1
ATOM 2291 C C . ASP A 1 297 ? -9.173 -17.419 5.868 1.00 94.00 297 ASP A C 1
ATOM 2293 O O . ASP A 1 297 ? -8.183 -18.126 5.672 1.00 94.00 297 ASP A O 1
ATOM 2297 N N . ARG A 1 298 ? -9.939 -16.961 4.873 1.00 91.44 298 ARG A N 1
ATOM 2298 C CA . ARG A 1 298 ? -9.744 -17.249 3.452 1.00 91.44 298 ARG A CA 1
ATOM 2299 C C . ARG A 1 298 ? -9.970 -16.013 2.586 1.00 91.44 298 ARG A C 1
ATOM 2301 O O . ARG A 1 298 ? -10.764 -15.140 2.920 1.00 91.44 298 ARG A O 1
ATOM 2308 N N . GLY A 1 299 ? -9.258 -15.949 1.462 1.00 86.44 299 GLY A N 1
ATOM 2309 C CA . GLY A 1 299 ? -9.421 -14.872 0.487 1.00 86.44 299 GLY A CA 1
ATOM 2310 C C . GLY A 1 299 ? -10.755 -14.959 -0.258 1.00 86.44 299 GLY A C 1
ATOM 2311 O O . GLY A 1 299 ? -11.497 -15.942 -0.156 1.00 86.44 299 GLY A O 1
ATOM 2312 N N . PHE A 1 300 ? -11.050 -13.923 -1.033 1.00 84.31 300 PHE A N 1
ATOM 2313 C CA . PHE A 1 300 ? -12.146 -13.949 -1.999 1.00 84.31 300 PHE A CA 1
ATOM 2314 C C . PHE A 1 300 ? -11.732 -14.695 -3.269 1.00 84.31 300 PHE A C 1
ATOM 2316 O O . PHE A 1 300 ? -10.564 -14.668 -3.662 1.00 84.31 300 PHE A O 1
ATOM 2323 N N . THR A 1 301 ? -12.692 -15.353 -3.916 1.00 81.62 301 THR A N 1
ATOM 2324 C CA . THR A 1 301 ? -12.524 -15.837 -5.293 1.00 81.62 301 THR A CA 1
ATOM 2325 C C . THR A 1 301 ? -12.317 -14.654 -6.238 1.00 81.62 301 THR A C 1
ATOM 2327 O O . THR A 1 301 ? -12.683 -13.527 -5.909 1.00 81.62 301 THR A O 1
ATOM 2330 N N . GLU A 1 302 ? -11.763 -14.882 -7.430 1.00 71.12 302 GLU A N 1
ATOM 2331 C CA . 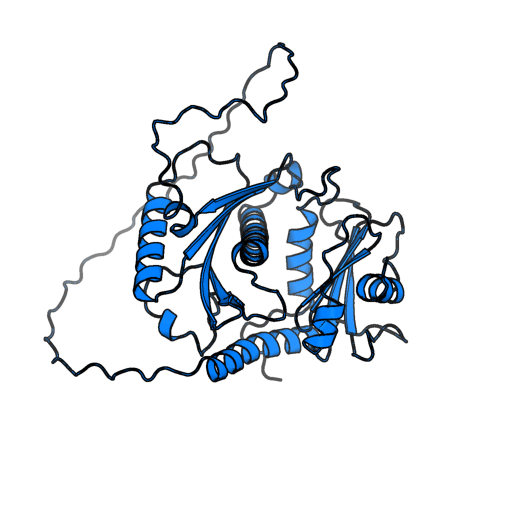GLU A 1 302 ? -11.562 -13.808 -8.418 1.00 71.12 302 GLU A CA 1
ATOM 2332 C C . GLU A 1 302 ? -12.868 -13.072 -8.758 1.00 71.12 302 GLU A C 1
ATOM 2334 O O . GLU A 1 302 ? -12.874 -11.849 -8.884 1.00 71.12 302 GLU A O 1
ATOM 2339 N N . THR A 1 303 ? -13.986 -13.799 -8.833 1.00 75.25 303 THR A N 1
ATOM 2340 C CA . THR A 1 303 ? -15.321 -13.248 -9.099 1.00 75.25 303 THR A CA 1
ATOM 2341 C C . THR A 1 303 ? -15.831 -12.361 -7.967 1.00 75.25 303 THR A C 1
ATOM 2343 O O . THR A 1 303 ? -16.319 -11.263 -8.221 1.00 75.25 303 THR A O 1
ATOM 2346 N N . GLU A 1 304 ? -15.682 -12.789 -6.713 1.00 80.12 304 GLU A N 1
ATOM 2347 C CA . GLU A 1 304 ? -16.085 -11.983 -5.552 1.00 80.12 304 GLU A CA 1
ATOM 2348 C C . GLU A 1 304 ? -15.149 -10.785 -5.369 1.00 80.12 304 GLU A C 1
ATOM 2350 O O . GLU A 1 304 ? -15.588 -9.661 -5.138 1.00 80.12 304 GLU A O 1
ATOM 2355 N N . ALA A 1 305 ? -13.844 -11.006 -5.536 1.00 74.19 305 ALA A N 1
ATOM 2356 C CA . ALA A 1 305 ? -12.839 -9.961 -5.482 1.00 74.19 305 ALA A CA 1
ATOM 2357 C C . ALA A 1 305 ? -13.118 -8.878 -6.526 1.00 74.19 305 ALA A C 1
ATOM 2359 O O . ALA A 1 305 ? -12.954 -7.709 -6.201 1.00 74.19 305 ALA A O 1
ATOM 2360 N N . ALA A 1 306 ? -13.560 -9.242 -7.736 1.00 70.12 306 ALA A N 1
ATOM 2361 C CA . ALA A 1 306 ? -13.955 -8.295 -8.775 1.00 70.12 306 ALA A CA 1
ATOM 2362 C C . ALA A 1 306 ? -15.186 -7.461 -8.379 1.00 70.12 306 ALA A C 1
ATOM 2364 O O . ALA A 1 306 ? -15.204 -6.260 -8.626 1.00 70.12 306 ALA A O 1
ATOM 2365 N N . GLN A 1 307 ? -16.175 -8.058 -7.707 1.00 73.19 307 GLN A N 1
ATOM 2366 C CA . GLN A 1 307 ? -17.358 -7.338 -7.209 1.00 73.19 307 GLN A CA 1
ATOM 2367 C C . GLN A 1 307 ? -17.013 -6.349 -6.084 1.00 73.19 307 GLN A C 1
ATOM 2369 O O . GLN A 1 307 ? -17.604 -5.271 -6.003 1.00 73.19 307 GLN A O 1
ATOM 2374 N N . LEU A 1 308 ? -16.012 -6.695 -5.269 1.00 72.88 308 LEU A N 1
ATOM 2375 C CA . LEU A 1 308 ? -15.438 -5.860 -4.209 1.00 72.88 308 LEU A CA 1
ATOM 2376 C C . LEU A 1 308 ? -14.327 -4.919 -4.715 1.00 72.88 308 LEU A C 1
ATOM 2378 O O . LEU A 1 308 ? -13.759 -4.145 -3.944 1.00 72.88 308 LEU A O 1
ATOM 2382 N N . SER A 1 309 ? -13.897 -5.044 -5.974 1.00 57.59 309 SER A N 1
ATOM 2383 C CA . SER A 1 309 ? -12.847 -4.224 -6.602 1.00 57.59 309 SER A CA 1
ATOM 2384 C C . SER A 1 309 ? -13.499 -3.006 -7.232 1.00 57.59 309 SER A C 1
ATOM 2386 O O . SER A 1 309 ? -13.511 -2.849 -8.451 1.00 57.59 309 SER A O 1
ATOM 2388 N N . ARG A 1 310 ? -14.077 -2.148 -6.398 1.00 63.66 310 ARG A N 1
ATOM 2389 C CA . ARG A 1 310 ? -14.528 -0.836 -6.851 1.00 63.66 310 ARG A CA 1
ATOM 2390 C C . ARG A 1 310 ? -13.404 0.179 -6.655 1.00 63.66 310 ARG A C 1
ATOM 2392 O O . ARG A 1 310 ? -12.599 0.004 -5.735 1.00 63.66 310 ARG A O 1
ATOM 2399 N N . PRO A 1 311 ? -13.312 1.207 -7.516 1.00 54.84 311 PRO A N 1
ATOM 2400 C CA . PRO A 1 311 ? -12.498 2.375 -7.214 1.00 54.84 311 PRO A CA 1
ATOM 2401 C C . PRO A 1 311 ? -12.881 2.884 -5.823 1.00 54.84 311 PRO A C 1
ATOM 2403 O O . PRO A 1 311 ? -14.068 2.897 -5.491 1.00 54.84 311 PRO A O 1
ATOM 2406 N N . LEU A 1 312 ? -11.889 3.248 -5.008 1.00 59.25 312 LEU A N 1
ATOM 2407 C CA . LEU A 1 312 ? -12.146 3.936 -3.745 1.00 59.25 312 LEU A CA 1
ATOM 2408 C C . LEU A 1 312 ? -12.965 5.191 -4.068 1.00 59.25 312 LEU A C 1
ATOM 2410 O O . LEU A 1 312 ? -12.515 6.054 -4.819 1.00 59.25 312 LEU A O 1
ATOM 2414 N N . ASP A 1 313 ? -14.196 5.223 -3.571 1.00 55.75 313 ASP A N 1
ATOM 2415 C CA . ASP A 1 313 ? -15.118 6.338 -3.748 1.00 55.75 313 ASP A CA 1
ATOM 2416 C C . ASP A 1 313 ? -14.755 7.408 -2.714 1.00 55.75 313 ASP A C 1
ATOM 2418 O O . ASP A 1 313 ? -15.172 7.342 -1.552 1.00 55.75 313 ASP A O 1
ATOM 2422 N N . LEU A 1 314 ? -13.873 8.321 -3.134 1.00 55.22 314 LEU A N 1
ATOM 2423 C CA . LEU A 1 314 ? -13.372 9.435 -2.330 1.00 55.22 314 LEU A CA 1
ATOM 2424 C C . LEU A 1 314 ? -14.560 10.327 -1.943 1.00 55.22 314 LEU A C 1
ATOM 2426 O O . LEU A 1 314 ? -15.115 11.033 -2.784 1.00 55.22 314 LEU A O 1
ATOM 2430 N N . GLY A 1 315 ? -14.967 10.273 -0.674 1.00 55.44 315 GLY A N 1
ATOM 2431 C CA . GLY A 1 315 ? -16.144 10.991 -0.163 1.00 55.44 315 GLY A CA 1
ATOM 2432 C C . GLY A 1 315 ? -17.114 10.143 0.662 1.00 55.44 315 GLY A C 1
ATOM 2433 O O . GLY A 1 315 ? -18.043 10.691 1.260 1.00 55.44 315 GLY A O 1
ATOM 2434 N N . ARG A 1 316 ? -16.908 8.823 0.743 1.00 67.38 316 ARG A N 1
ATOM 2435 C CA . ARG A 1 316 ? -17.629 7.968 1.696 1.00 67.38 316 ARG A CA 1
ATOM 2436 C C . ARG A 1 316 ? -17.124 8.194 3.125 1.00 67.38 316 ARG A C 1
ATOM 2438 O O . ARG A 1 316 ? -15.952 8.467 3.349 1.00 67.38 316 ARG A O 1
ATOM 2445 N N . GLU A 1 317 ? -18.005 8.004 4.110 1.00 79.56 317 GLU A N 1
ATOM 2446 C CA . GLU A 1 317 ? -17.625 8.028 5.537 1.00 79.56 317 GLU A CA 1
ATOM 2447 C C . GLU A 1 317 ? -16.562 6.961 5.862 1.00 79.56 317 GLU A C 1
ATOM 2449 O O . GLU A 1 317 ? -15.718 7.159 6.740 1.00 79.56 317 GLU A O 1
ATOM 2454 N N . ILE A 1 318 ? -16.601 5.830 5.147 1.00 85.88 318 ILE A N 1
ATOM 2455 C CA . ILE A 1 318 ? -15.638 4.735 5.257 1.00 85.88 318 ILE A CA 1
ATOM 2456 C C . ILE A 1 318 ? -15.094 4.407 3.871 1.00 85.88 318 ILE A C 1
ATOM 2458 O O . ILE A 1 318 ? -15.826 3.971 2.980 1.00 85.88 318 ILE A O 1
ATOM 2462 N N . GLU A 1 319 ? -13.785 4.545 3.734 1.00 85.38 319 GLU A N 1
ATOM 2463 C CA . GLU A 1 319 ? -13.018 4.098 2.585 1.00 85.38 319 GLU A CA 1
ATOM 2464 C C . GLU A 1 319 ? -12.432 2.726 2.893 1.00 85.38 319 GLU A C 1
ATOM 2466 O O . GLU A 1 319 ? -11.638 2.579 3.820 1.00 85.38 319 GLU A O 1
ATOM 2471 N N . ALA A 1 320 ? -12.834 1.698 2.147 1.00 86.06 320 ALA A N 1
ATOM 2472 C CA . ALA A 1 320 ? -12.450 0.322 2.428 1.00 86.06 320 ALA A CA 1
ATOM 2473 C C . ALA A 1 320 ? -11.961 -0.408 1.180 1.00 86.06 320 ALA A C 1
ATOM 2475 O O . ALA A 1 320 ? -12.460 -0.215 0.073 1.00 86.06 320 ALA A O 1
ATOM 2476 N N . GLY A 1 321 ? -10.993 -1.297 1.376 1.00 83.56 321 GLY A N 1
ATOM 2477 C CA . GLY A 1 321 ? -10.432 -2.122 0.324 1.00 83.56 321 GLY A CA 1
ATOM 2478 C C . GLY A 1 321 ? -9.998 -3.483 0.842 1.00 83.56 321 GLY A C 1
ATOM 2479 O O . GLY A 1 321 ? -9.608 -3.656 1.994 1.00 83.56 321 GLY A O 1
ATOM 2480 N N . VAL A 1 322 ? -10.044 -4.465 -0.050 1.00 83.62 322 VAL A N 1
ATOM 2481 C CA . VAL A 1 322 ? -9.581 -5.828 0.212 1.00 83.62 322 VAL A CA 1
ATOM 2482 C C . VAL A 1 322 ? -8.355 -6.137 -0.653 1.00 83.62 322 VAL A C 1
ATOM 2484 O O . VAL A 1 322 ? -8.193 -5.601 -1.746 1.00 83.62 322 VAL A O 1
ATOM 2487 N N . SER A 1 323 ? -7.452 -6.997 -0.210 1.00 80.00 323 SER A N 1
ATOM 2488 C CA . SER A 1 323 ? -6.411 -7.561 -1.070 1.00 80.00 323 SER A CA 1
ATOM 2489 C C . SER A 1 323 ? -5.988 -8.918 -0.532 1.00 80.00 323 SER A C 1
ATOM 2491 O O . SER A 1 323 ? -5.495 -9.006 0.590 1.00 80.00 323 SER A O 1
ATOM 2493 N N . GLY A 1 324 ? -6.211 -9.983 -1.306 1.00 82.44 324 GLY A N 1
ATOM 2494 C CA . GLY A 1 324 ? -6.008 -11.349 -0.821 1.00 82.44 324 GLY A CA 1
ATOM 2495 C C . GLY A 1 324 ? -6.898 -11.629 0.390 1.00 82.44 324 GLY A C 1
ATOM 2496 O O . GLY A 1 324 ? -8.125 -11.617 0.276 1.00 82.44 324 GLY A O 1
ATOM 2497 N N . ARG A 1 325 ? -6.273 -11.862 1.548 1.00 90.25 325 ARG A N 1
ATOM 2498 C CA . ARG A 1 325 ? -6.966 -12.038 2.837 1.00 90.25 325 ARG A CA 1
ATOM 2499 C C . ARG A 1 325 ? -7.057 -10.754 3.659 1.00 90.25 325 ARG A C 1
ATOM 2501 O O . ARG A 1 325 ? -7.691 -10.758 4.707 1.00 90.25 325 ARG A O 1
ATOM 2508 N N . LEU A 1 326 ? -6.399 -9.681 3.238 1.00 90.94 326 LEU A N 1
ATOM 2509 C CA . LEU A 1 326 ? -6.318 -8.441 3.999 1.00 90.94 326 LEU A CA 1
ATOM 2510 C C . LEU A 1 326 ? -7.511 -7.541 3.700 1.00 90.94 326 LEU A C 1
ATOM 2512 O O . LEU A 1 326 ? -7.896 -7.374 2.546 1.00 90.94 326 LEU A O 1
ATOM 2516 N N . VAL A 1 327 ? -8.044 -6.918 4.742 1.00 91.12 327 VAL A N 1
ATOM 2517 C CA . VAL A 1 327 ? -9.059 -5.868 4.669 1.00 91.12 327 VAL A CA 1
ATOM 2518 C C . VAL A 1 327 ? -8.457 -4.623 5.304 1.00 91.12 327 VAL A C 1
ATOM 2520 O O . VAL A 1 327 ? -7.952 -4.683 6.422 1.00 91.12 327 VAL A O 1
ATOM 2523 N N . ALA A 1 328 ? -8.481 -3.501 4.602 1.00 91.25 328 ALA A N 1
ATOM 2524 C CA . ALA A 1 328 ? -8.053 -2.213 5.122 1.00 91.25 328 ALA A CA 1
ATOM 2525 C C . ALA A 1 328 ? -9.215 -1.232 5.014 1.00 91.25 328 ALA A C 1
ATOM 2527 O O . ALA A 1 328 ? -9.898 -1.216 3.991 1.00 91.25 328 ALA A O 1
ATOM 2528 N N . ALA A 1 329 ? -9.435 -0.424 6.047 1.00 90.44 329 ALA A N 1
ATOM 2529 C CA . ALA A 1 329 ? -10.396 0.666 5.965 1.00 90.44 329 ALA A CA 1
ATOM 2530 C C . ALA A 1 329 ? -9.938 1.899 6.731 1.00 90.44 329 ALA A C 1
ATOM 2532 O O . ALA A 1 329 ? -9.262 1.781 7.752 1.00 90.44 329 ALA A O 1
ATOM 2533 N N . VAL A 1 330 ? -10.324 3.067 6.240 1.00 89.31 330 VAL A N 1
ATOM 2534 C CA . VAL A 1 330 ? -10.098 4.370 6.858 1.00 89.31 330 VAL A CA 1
ATOM 2535 C C . VAL A 1 330 ? -11.445 5.064 6.980 1.00 89.31 330 VAL A C 1
ATOM 2537 O O . VAL A 1 330 ? -12.316 4.916 6.129 1.00 89.31 330 VAL A O 1
ATOM 2540 N N . THR A 1 331 ? -11.649 5.775 8.079 1.00 88.38 331 THR A N 1
ATOM 2541 C CA . THR A 1 331 ? -12.877 6.528 8.323 1.00 88.38 331 THR A CA 1
ATOM 2542 C C . THR A 1 331 ? -12.571 7.773 9.128 1.00 88.38 331 THR A C 1
ATOM 2544 O O . THR A 1 331 ? -11.756 7.729 10.054 1.00 88.38 331 THR A O 1
ATOM 2547 N N . HIS A 1 332 ? -13.247 8.865 8.789 1.00 85.62 332 HIS A N 1
ATOM 2548 C CA . HIS A 1 332 ? -13.187 10.116 9.530 1.00 85.62 332 HIS A CA 1
ATOM 2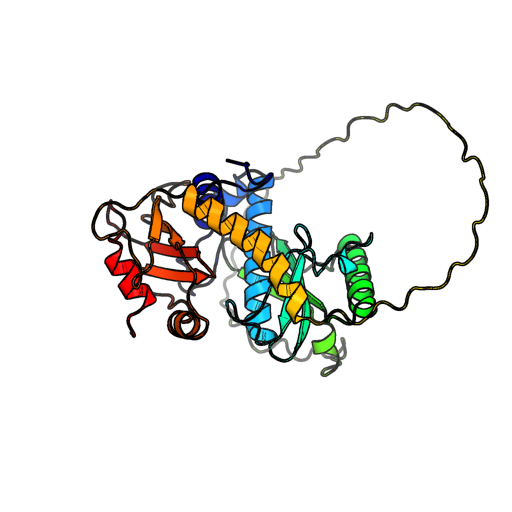549 C C . HIS A 1 332 ? -14.509 10.301 10.265 1.00 85.62 332 HIS A C 1
ATOM 2551 O O . HIS A 1 332 ? -15.564 10.423 9.647 1.00 85.62 332 HIS A O 1
ATOM 2557 N N . THR A 1 333 ? -14.462 10.325 11.591 1.00 82.31 333 THR A N 1
ATOM 2558 C CA . THR A 1 333 ? -15.652 10.484 12.418 1.00 82.31 333 THR A CA 1
ATOM 2559 C C . THR A 1 333 ? -15.377 11.408 13.596 1.00 82.31 333 THR A C 1
ATOM 2561 O O . THR A 1 333 ? -14.318 11.378 14.217 1.00 82.31 333 THR A O 1
ATOM 2564 N N . ALA A 1 334 ? -16.366 12.235 13.933 1.00 78.12 334 ALA A N 1
ATOM 2565 C CA . ALA A 1 334 ? -16.353 13.004 15.177 1.00 78.12 334 ALA A CA 1
ATOM 2566 C C . ALA A 1 334 ? -16.641 12.116 16.408 1.00 78.12 334 ALA A C 1
ATOM 2568 O O . ALA A 1 334 ? -16.517 12.572 17.545 1.00 78.12 334 ALA A O 1
ATOM 2569 N N . SER A 1 335 ? -17.049 10.859 16.192 1.00 82.69 335 SER A N 1
ATOM 2570 C CA . SER A 1 335 ? -17.312 9.882 17.247 1.00 82.69 335 SER A CA 1
ATOM 2571 C C . SER A 1 335 ? -16.033 9.500 17.995 1.00 82.69 335 SER A C 1
ATOM 2573 O O . SER A 1 335 ? -14.990 9.252 17.398 1.00 82.69 335 SER A O 1
ATOM 2575 N N . ALA A 1 336 ? -16.147 9.352 19.317 1.00 81.25 336 ALA A N 1
ATOM 2576 C CA . ALA A 1 336 ? -15.089 8.802 20.170 1.00 81.25 336 ALA A CA 1
ATOM 2577 C C . ALA A 1 336 ? -14.944 7.269 20.054 1.00 81.25 336 ALA A C 1
ATOM 2579 O O . ALA A 1 336 ? -14.101 6.670 20.722 1.00 81.25 336 ALA A O 1
ATOM 2580 N N . SER A 1 337 ? -15.789 6.622 19.246 1.00 85.44 337 SER A N 1
ATOM 2581 C CA . SER A 1 337 ? -15.762 5.182 18.994 1.00 85.44 337 SER A CA 1
ATOM 2582 C C . SER A 1 337 ? -15.704 4.885 17.492 1.00 85.44 337 SER A C 1
ATOM 2584 O O . SER A 1 337 ? -16.357 5.595 16.718 1.00 85.44 337 SER A O 1
ATOM 2586 N N . PRO A 1 338 ? -14.952 3.848 17.072 1.00 87.44 338 PRO A N 1
ATOM 2587 C CA . PRO A 1 338 ? -14.878 3.460 15.669 1.00 87.44 338 PRO A CA 1
ATOM 2588 C C . PRO A 1 338 ? -16.241 2.972 15.162 1.00 87.44 338 PRO A C 1
ATOM 2590 O O . PRO A 1 338 ? -17.042 2.458 15.954 1.00 87.44 338 PRO A O 1
ATOM 2593 N N . PRO A 1 339 ? -16.503 3.065 13.847 1.00 86.88 339 PRO A N 1
ATOM 2594 C CA . PRO A 1 339 ? -17.748 2.571 13.287 1.00 86.88 339 PRO A CA 1
ATOM 2595 C C . PRO A 1 339 ? -17.890 1.054 13.494 1.00 86.88 339 PRO A C 1
ATOM 2597 O O . PRO A 1 339 ? -16.896 0.314 13.537 1.00 86.88 339 PRO A O 1
ATOM 2600 N N . PRO A 1 340 ? -19.132 0.557 13.625 1.00 87.56 340 PRO A N 1
ATOM 2601 C CA . PRO A 1 340 ? -19.370 -0.870 13.750 1.00 87.56 340 PRO A CA 1
ATOM 2602 C C . PRO A 1 340 ? -19.006 -1.589 12.448 1.00 87.56 340 PRO A C 1
ATOM 2604 O O . PRO A 1 340 ? -19.069 -1.016 11.362 1.00 87.56 340 PRO A O 1
ATOM 2607 N N . LEU A 1 341 ? -18.659 -2.874 12.554 1.00 84.19 341 LEU A N 1
ATOM 2608 C CA . LEU A 1 341 ? -18.217 -3.665 11.404 1.00 84.19 341 LEU A CA 1
ATOM 2609 C C . LEU A 1 341 ? -19.269 -3.744 10.287 1.00 84.19 341 LEU A C 1
ATOM 2611 O O . LEU A 1 341 ? -18.893 -3.738 9.125 1.00 84.19 341 LEU A O 1
ATOM 2615 N N . SER A 1 342 ? -20.564 -3.727 10.612 1.00 85.31 342 SER A N 1
ATOM 2616 C CA . SER A 1 342 ? -21.636 -3.704 9.605 1.00 85.31 342 SER A CA 1
ATOM 2617 C C . SER A 1 342 ? -21.484 -2.548 8.610 1.00 85.31 342 SER A C 1
ATOM 2619 O O . SER A 1 342 ? -21.746 -2.716 7.425 1.00 85.31 342 SER A O 1
ATOM 2621 N N . ARG A 1 343 ? -20.960 -1.397 9.054 1.00 86.56 343 ARG A N 1
ATOM 2622 C CA . ARG A 1 343 ? -20.658 -0.262 8.170 1.00 86.56 343 ARG A CA 1
ATOM 2623 C C . ARG A 1 343 ? -19.482 -0.537 7.237 1.00 86.56 343 ARG A C 1
ATOM 2625 O O . ARG A 1 343 ? -19.468 -0.037 6.119 1.00 86.56 343 ARG A O 1
ATOM 2632 N N . LEU A 1 344 ? -18.505 -1.334 7.676 1.00 86.44 344 LEU A N 1
ATOM 2633 C CA . LEU A 1 344 ? -17.424 -1.800 6.808 1.00 86.44 344 LEU A CA 1
ATOM 2634 C C . LEU A 1 344 ? -17.962 -2.743 5.726 1.00 86.44 344 LEU A C 1
ATOM 2636 O O . LEU A 1 344 ? -17.558 -2.634 4.573 1.00 86.44 344 LEU A O 1
ATOM 2640 N N . GLU A 1 345 ? -18.882 -3.643 6.080 1.00 85.56 345 GLU A N 1
ATOM 2641 C CA . GLU A 1 345 ? -19.532 -4.524 5.103 1.00 85.56 345 GLU A CA 1
ATOM 2642 C C . GLU A 1 345 ? -20.344 -3.714 4.087 1.00 85.56 345 GLU A C 1
ATOM 2644 O O . GLU A 1 345 ? -20.182 -3.907 2.885 1.00 85.56 345 GLU A O 1
ATOM 2649 N N . GLU A 1 346 ? -21.146 -2.750 4.552 1.00 85.38 346 GLU A N 1
ATOM 2650 C CA . GLU A 1 346 ? -21.875 -1.809 3.692 1.00 85.38 346 GLU A CA 1
ATOM 2651 C C . GLU A 1 346 ? -20.922 -1.079 2.734 1.00 85.38 346 GLU A C 1
ATOM 2653 O O . GLU A 1 346 ? -21.168 -1.050 1.527 1.00 85.38 346 GLU A O 1
ATOM 2658 N N . ALA A 1 347 ? -19.804 -0.552 3.247 1.00 82.12 347 ALA A N 1
ATOM 2659 C CA . ALA A 1 347 ? -18.809 0.158 2.448 1.00 82.12 347 ALA A CA 1
ATOM 2660 C C . ALA A 1 347 ? -18.162 -0.730 1.372 1.00 82.12 347 ALA A C 1
ATOM 2662 O O . ALA A 1 347 ? -17.838 -0.240 0.289 1.00 82.12 347 ALA A O 1
ATOM 2663 N N . LEU A 1 348 ? -18.000 -2.026 1.650 1.00 80.75 348 LEU A N 1
ATOM 2664 C CA . LEU A 1 348 ? -17.417 -2.997 0.725 1.00 80.75 348 LEU A CA 1
ATOM 2665 C C . LEU A 1 348 ? -18.427 -3.553 -0.296 1.00 80.75 348 LEU A C 1
ATOM 2667 O O . LEU A 1 348 ? -18.035 -3.852 -1.423 1.00 80.75 348 LEU A O 1
ATOM 2671 N N . VAL A 1 349 ? -19.703 -3.704 0.075 1.00 76.81 349 VAL A N 1
ATOM 2672 C CA . VAL A 1 349 ? -20.701 -4.484 -0.686 1.00 76.81 349 VAL A CA 1
ATOM 2673 C C . VAL A 1 349 ? -21.732 -3.606 -1.403 1.00 76.81 349 VAL A C 1
ATOM 2675 O O . VAL A 1 349 ? -22.090 -3.881 -2.554 1.00 76.81 349 VAL A O 1
ATOM 2678 N N . MET A 1 350 ? -22.227 -2.544 -0.761 1.00 63.16 350 MET A N 1
ATOM 2679 C CA . MET A 1 350 ? -23.413 -1.831 -1.247 1.00 63.16 350 MET A CA 1
ATOM 2680 C C . MET A 1 350 ? -23.088 -0.903 -2.437 1.00 63.16 350 MET A C 1
ATOM 2682 O O . MET A 1 350 ? -22.094 -0.163 -2.406 1.00 63.16 350 MET A O 1
ATOM 2686 N N . PRO A 1 351 ? -23.868 -0.954 -3.538 1.00 49.66 351 PRO A N 1
ATOM 2687 C CA . PRO A 1 351 ? -23.839 0.067 -4.590 1.00 49.66 351 PRO A CA 1
ATOM 2688 C C . PRO A 1 351 ? -24.293 1.420 -4.036 1.00 49.66 351 PRO A C 1
ATOM 2690 O O . PRO A 1 351 ? -25.201 1.460 -3.208 1.00 49.66 351 PRO A O 1
ATOM 2693 N N . SER A 1 352 ? -23.605 2.490 -4.455 1.00 50.53 352 SER A N 1
ATOM 2694 C CA . SER A 1 352 ? -24.055 3.872 -4.247 1.00 50.53 352 SER A CA 1
ATOM 2695 C C . SER A 1 352 ? -25.376 4.108 -4.970 1.00 50.53 352 SER A C 1
ATOM 2697 O O . SER A 1 352 ? -25.480 3.621 -6.123 1.00 50.53 352 SER A O 1
#

Organism: NCBI:txid2508997

Radius of gyration: 24.4 Å; chains: 1; bounding box: 73×69×51 Å

Foldseek 3Di:
DDDPVPFDAQVVVVVLVLLLVLQWDQPDPVSFIAGPAVVLVVDDPVSVVSNQQVVQVVVQVVVCCVPQVQDFPPKDKAAPVHGFPLVCVVVPDFQAAGIWIAGDVGAIAGEHGAGDQDPDPPDDDDPVVVVSVVRVVVVCVVVVHFYKYWHWHHHRVGIDIDIDGPVVCVVDPDDPPCPPPPPDDDDDDDDDDDDDDDDDDDDDDDDDDDDDDDDDDDDDDDDDDDDDDDPDDPDDPVVRVVRSCVVVVVSLVSNQVNFAQDDDPLQDAPNWGKGWDKDASQPPHDQQKIKIKIFTPFFDDSVLLVQLPDDQPSPDQKGWHDHGRIIIIMGRDPDPDDDRCVVVNCNRHPDD